Protein AF-B0Y345-F1 (afdb_monomer)

Solvent-accessible surface area (backbone atoms only — not comparable to full-atom values): 13422 Å² total; per-residue (Å²): 137,92,70,86,84,86,73,61,91,93,60,83,78,89,86,86,82,85,86,80,64,81,92,58,87,70,49,63,49,76,49,70,50,75,49,76,48,79,59,88,92,47,80,46,80,49,74,45,83,44,78,46,77,57,77,92,70,60,77,74,43,75,38,84,45,74,42,78,51,98,94,40,81,42,45,23,33,38,25,55,43,51,87,83,48,60,61,93,41,98,87,52,89,42,46,28,36,30,36,38,42,35,57,30,70,74,39,50,35,86,34,69,67,58,66,50,73,53,57,92,53,50,88,43,73,31,33,36,36,21,37,28,18,82,33,36,50,16,74,58,58,32,55,66,59,9,38,54,36,43,53,46,45,60,60,42,48,60,57,49,32,68,76,68,66,63,83,76,65,48,75,37,94,48,36,29,35,29,28,16,39,37,47,7,5,24,22,18,53,48,43,51,72,75,35,64,84,28,36,78,44,69,52,55,35,82,33,62,92,43,70,70,63,49,52,53,56,56,54,55,68,73,65,73,74,80,80,81,129

Secondary structure (DSSP, 8-state):
--S-----TT-----------TT---SEEEEEEEEEEEETTEEEEEEEEEEEE-----TTS-EEEEEEETTEEEEEEEEPPPTT---S-SSS--EEEEEEEE--TT--TTSHHHHHTTGGGTTSSSEEEEE--SSTTHHHHTSSHHHHHHHHHHHHHHHHHHHHT--S-EEEEEEEEEEEETHHHHHHHHHHHH-TTTEEEEEEES--S-HHHHHHHHHHHHS------

Structure (mmCIF, N/CA/C/O backbone):
data_AF-B0Y345-F1
#
_entry.id   AF-B0Y345-F1
#
loop_
_atom_site.group_PDB
_atom_site.id
_atom_site.type_symbol
_atom_site.label_atom_id
_atom_site.label_alt_id
_atom_site.label_comp_id
_atom_site.label_asym_id
_atom_site.label_entity_id
_atom_site.label_seq_id
_atom_site.pdbx_PDB_ins_code
_atom_site.Cartn_x
_atom_site.Cartn_y
_atom_site.Cartn_z
_atom_site.occupancy
_atom_site.B_iso_or_equiv
_atom_site.auth_seq_id
_atom_site.auth_comp_id
_atom_site.auth_asym_id
_atom_site.auth_atom_id
_atom_site.pdbx_PDB_model_num
ATOM 1 N N . MET A 1 1 ? -26.348 -5.917 8.920 1.00 49.09 1 MET A N 1
ATOM 2 C CA . MET A 1 1 ? -25.773 -6.385 10.198 1.00 49.09 1 MET A CA 1
ATOM 3 C C . MET A 1 1 ? -26.915 -6.363 11.189 1.00 49.09 1 MET A C 1
ATOM 5 O O . MET A 1 1 ? -27.307 -5.272 11.569 1.00 49.09 1 MET A O 1
ATOM 9 N N . ASN A 1 2 ? -27.516 -7.515 11.492 1.00 54.44 2 ASN A N 1
ATOM 10 C CA . ASN A 1 2 ? -28.734 -7.570 12.315 1.00 54.44 2 ASN A CA 1
ATOM 11 C C . ASN A 1 2 ? -28.504 -8.197 13.698 1.00 54.44 2 ASN A C 1
ATOM 13 O O . ASN A 1 2 ? -29.455 -8.311 14.461 1.00 54.44 2 ASN A O 1
ATOM 17 N N . GLU A 1 3 ? -27.266 -8.561 14.035 1.00 68.69 3 GLU A N 1
ATOM 18 C CA . GLU A 1 3 ? -26.910 -9.055 15.365 1.00 68.69 3 GLU A CA 1
ATOM 19 C C . GLU A 1 3 ? -25.976 -8.060 16.067 1.00 68.69 3 GLU A C 1
ATOM 21 O O . GLU A 1 3 ? -25.067 -7.521 15.419 1.00 68.69 3 GLU A O 1
ATOM 26 N N . PRO A 1 4 ? -26.203 -7.777 17.363 1.00 70.25 4 PRO A N 1
ATOM 27 C CA . PRO A 1 4 ? -25.312 -6.944 18.156 1.00 70.25 4 PRO A CA 1
ATOM 28 C C . PRO A 1 4 ? -23.921 -7.584 18.260 1.00 70.25 4 PRO A C 1
ATOM 30 O O . PRO A 1 4 ? -23.770 -8.797 18.395 1.00 70.25 4 PRO A O 1
ATOM 33 N N . LEU A 1 5 ? -22.886 -6.751 18.152 1.00 77.69 5 LEU A N 1
ATOM 34 C CA . LEU A 1 5 ? -21.498 -7.187 18.246 1.00 77.69 5 LEU A CA 1
ATOM 35 C C . LEU A 1 5 ? -21.038 -7.124 19.705 1.00 77.69 5 LEU A C 1
ATOM 37 O O . LEU A 1 5 ? -20.601 -6.071 20.168 1.00 77.69 5 LEU A O 1
ATOM 41 N N . ASP A 1 6 ? -21.100 -8.250 20.407 1.00 82.31 6 ASP A N 1
ATOM 42 C CA . ASP A 1 6 ? -20.654 -8.305 21.799 1.00 82.31 6 ASP A CA 1
ATOM 43 C C . ASP A 1 6 ? -19.121 -8.301 21.907 1.00 82.31 6 ASP A C 1
ATOM 45 O O . ASP A 1 6 ? -18.402 -8.950 21.132 1.00 82.31 6 ASP A O 1
ATOM 49 N N . LEU A 1 7 ? -18.630 -7.539 22.887 1.00 85.19 7 LEU A N 1
ATOM 50 C CA . LEU A 1 7 ? -17.222 -7.409 23.248 1.00 85.19 7 LEU A CA 1
ATOM 51 C C . LEU A 1 7 ? -17.056 -7.734 24.729 1.00 85.19 7 LEU A C 1
ATOM 53 O O . LEU A 1 7 ? -17.642 -7.073 25.586 1.00 85.19 7 LEU A O 1
ATOM 57 N N . LEU A 1 8 ? -16.224 -8.727 25.036 1.00 84.38 8 LEU A N 1
ATOM 58 C CA . LEU A 1 8 ? -15.814 -8.986 26.413 1.00 84.38 8 LEU A CA 1
ATOM 59 C C . LEU A 1 8 ? -14.734 -7.988 26.850 1.00 84.38 8 LEU A C 1
ATOM 61 O O . LEU A 1 8 ? -14.096 -7.321 26.031 1.00 84.38 8 LEU A O 1
ATOM 65 N N . GLY A 1 9 ? -14.497 -7.912 28.162 1.00 84.19 9 GLY A N 1
ATOM 66 C CA . GLY A 1 9 ? -13.414 -7.103 28.717 1.00 84.19 9 GLY A CA 1
ATOM 67 C C . GLY A 1 9 ? -12.080 -7.393 28.019 1.00 84.19 9 GLY A C 1
ATOM 68 O O . GLY A 1 9 ? -11.727 -8.551 27.808 1.00 84.19 9 GLY A O 1
ATOM 69 N N . TYR A 1 10 ? -11.354 -6.329 27.660 1.00 84.44 10 TYR A N 1
ATOM 70 C CA . TYR A 1 10 ? -10.059 -6.360 26.959 1.00 84.44 10 TYR A CA 1
ATOM 71 C C . TYR A 1 10 ? -10.079 -6.883 25.514 1.00 84.44 10 TYR A C 1
ATOM 73 O O . TYR A 1 10 ? -9.028 -6.922 24.873 1.00 84.44 10 TYR A O 1
ATOM 81 N N . GLN A 1 11 ? -11.242 -7.238 24.962 1.00 87.62 11 GLN A N 1
ATOM 82 C CA . GLN A 1 11 ? -11.348 -7.563 23.545 1.00 87.62 11 GLN A CA 1
ATOM 83 C C . GLN A 1 11 ? -11.391 -6.298 22.690 1.00 87.62 11 GLN A C 1
ATOM 85 O O . GLN A 1 11 ? -11.974 -5.278 23.055 1.00 87.62 11 GLN A O 1
ATOM 90 N N . THR A 1 12 ? -10.806 -6.395 21.501 1.00 83.00 12 THR A N 1
ATOM 91 C CA . THR A 1 12 ? -10.976 -5.416 20.430 1.00 83.00 12 THR A CA 1
ATOM 92 C C . THR A 1 12 ? -11.535 -6.138 19.213 1.00 83.00 12 THR A C 1
ATOM 94 O O . THR A 1 12 ? -11.130 -7.261 18.910 1.00 83.00 12 THR A O 1
ATOM 97 N N . ARG A 1 13 ? -12.494 -5.521 18.517 1.00 82.44 13 ARG A N 1
ATOM 98 C CA . ARG A 1 13 ? -12.978 -6.013 17.222 1.00 82.44 13 ARG A CA 1
ATOM 99 C C . ARG A 1 13 ? -13.073 -4.852 16.239 1.00 82.44 13 ARG A C 1
ATOM 101 O O . ARG A 1 13 ? -13.597 -3.799 16.606 1.00 82.44 13 ARG A O 1
ATOM 108 N N . PRO A 1 14 ? -12.585 -5.022 15.001 1.00 81.12 14 PRO A N 1
ATOM 109 C CA . PRO A 1 14 ? -12.727 -4.001 13.978 1.00 81.12 14 PRO A CA 1
ATOM 110 C C . PRO A 1 14 ? -14.195 -3.865 13.559 1.00 81.12 14 PRO A C 1
ATOM 112 O O . PRO A 1 14 ? -14.872 -4.857 13.286 1.00 81.12 14 PRO A O 1
ATOM 115 N N . LEU A 1 15 ? -14.672 -2.624 13.466 1.00 83.88 15 LEU A N 1
ATOM 116 C CA . LEU A 1 15 ? -15.947 -2.296 12.834 1.00 83.88 15 LEU A CA 1
ATOM 117 C C . LEU A 1 15 ? -15.691 -1.972 11.364 1.00 83.88 15 LEU A C 1
ATOM 119 O O . LEU A 1 15 ? -15.067 -0.961 11.043 1.00 83.88 15 LEU A O 1
ATOM 123 N N . VAL A 1 16 ? -16.161 -2.845 10.474 1.00 84.94 16 VAL A N 1
ATOM 124 C CA . VAL A 1 16 ? -15.961 -2.716 9.028 1.00 84.94 16 VAL A CA 1
ATOM 125 C C . VAL A 1 16 ? -17.276 -2.340 8.365 1.00 84.94 16 VAL A C 1
ATOM 127 O O . VAL A 1 16 ? -18.272 -3.050 8.478 1.00 84.94 16 VAL A O 1
ATOM 130 N N . PHE A 1 17 ? -17.271 -1.233 7.634 1.00 85.19 17 PHE A N 1
ATOM 131 C CA . PHE A 1 17 ? -18.406 -0.779 6.843 1.00 85.19 17 PHE A CA 1
ATOM 132 C C . PHE A 1 17 ? -17.921 -0.241 5.499 1.00 85.19 17 PHE A C 1
ATOM 134 O O . PHE A 1 17 ? -16.780 0.199 5.356 1.00 85.19 17 PHE A O 1
ATOM 141 N N . ARG A 1 18 ? -18.797 -0.304 4.495 1.00 86.06 18 ARG A N 1
ATOM 142 C CA . ARG A 1 18 ? -18.571 0.305 3.182 1.00 86.06 18 ARG A CA 1
ATOM 143 C C . ARG A 1 18 ? -19.369 1.590 3.096 1.00 86.06 18 ARG A C 1
ATOM 145 O O . ARG A 1 18 ? -20.533 1.620 3.485 1.00 86.06 18 ARG A O 1
ATOM 152 N N . ILE A 1 19 ? -18.734 2.626 2.571 1.00 82.50 19 ILE A N 1
ATOM 153 C CA . ILE A 1 19 ? -19.372 3.909 2.302 1.00 82.50 19 ILE A CA 1
ATOM 154 C C . ILE A 1 19 ? -19.642 3.976 0.802 1.00 82.50 19 ILE A C 1
ATOM 156 O O . ILE A 1 19 ? -18.721 3.808 0.005 1.00 82.50 19 ILE A O 1
ATOM 160 N N . TYR A 1 20 ? -20.894 4.244 0.439 1.00 80.44 20 TYR A N 1
ATOM 161 C CA . TYR A 1 20 ? -21.318 4.508 -0.932 1.00 80.44 20 TYR A CA 1
ATOM 162 C C . TYR A 1 20 ? -21.790 5.957 -1.005 1.00 80.44 20 TYR A C 1
ATOM 164 O O . TYR A 1 20 ? -22.696 6.339 -0.268 1.00 80.44 20 TYR A O 1
ATOM 172 N N . LEU A 1 21 ? -21.157 6.764 -1.857 1.00 76.06 21 LEU A N 1
ATOM 173 C CA . LEU A 1 21 ? -21.505 8.183 -2.002 1.00 76.06 21 LEU A CA 1
ATOM 174 C C . LEU A 1 21 ? -22.625 8.416 -3.026 1.00 76.06 21 LEU A C 1
ATOM 176 O O . LEU A 1 21 ? -23.289 9.447 -2.961 1.00 76.06 21 LEU A O 1
ATOM 180 N N . GLY A 1 22 ? -22.871 7.462 -3.932 1.00 76.00 22 GLY A N 1
ATOM 181 C CA . GLY A 1 22 ? -23.813 7.647 -5.040 1.00 76.00 22 GLY A CA 1
ATOM 182 C C . GLY A 1 22 ? -23.468 8.901 -5.848 1.00 76.00 22 GLY A C 1
ATOM 183 O O . GLY A 1 22 ? -22.293 9.202 -6.040 1.00 76.00 22 GLY A O 1
ATOM 184 N N . ASP A 1 23 ? -24.488 9.666 -6.233 1.00 74.94 23 ASP A N 1
ATOM 185 C CA . ASP A 1 23 ? -24.341 10.943 -6.951 1.00 74.94 23 ASP A CA 1
ATOM 186 C C . ASP A 1 23 ? -24.138 12.151 -6.012 1.00 74.94 23 ASP A C 1
ATOM 188 O O . ASP A 1 23 ? -24.299 13.308 -6.406 1.00 74.94 23 ASP A O 1
ATOM 192 N N . SER A 1 24 ? -23.829 11.912 -4.733 1.00 73.94 24 SER A N 1
ATOM 193 C CA . SER A 1 24 ? -23.690 12.977 -3.741 1.00 73.94 24 SER A CA 1
ATOM 194 C C . SER A 1 24 ? -22.409 13.781 -3.959 1.00 73.94 24 SER A C 1
ATOM 196 O O . SER A 1 24 ? -21.301 13.253 -3.885 1.00 73.94 24 SER A O 1
ATOM 198 N N . SER A 1 25 ? -22.547 15.098 -4.116 1.00 77.00 25 SER A N 1
ATOM 199 C CA . SER A 1 25 ? -21.421 16.041 -4.150 1.00 77.00 25 SER A CA 1
ATOM 200 C C . SER A 1 25 ? -20.895 16.412 -2.753 1.00 77.00 25 SER A C 1
ATOM 202 O O . SER A 1 25 ? -20.155 17.390 -2.603 1.00 77.00 25 SER A O 1
ATOM 204 N N . GLN A 1 26 ? -21.326 15.704 -1.702 1.00 79.69 26 GLN A N 1
ATOM 205 C CA . GLN A 1 26 ? -20.917 15.996 -0.331 1.00 79.69 26 GLN A CA 1
ATOM 206 C C . GLN A 1 26 ? -19.425 15.723 -0.133 1.00 79.69 26 GLN A C 1
ATOM 208 O O . GLN A 1 26 ? -18.906 14.668 -0.484 1.00 79.69 26 GLN A O 1
ATOM 213 N N . LYS A 1 27 ? -18.736 16.685 0.488 1.00 83.44 27 LYS A N 1
ATOM 214 C CA . LYS A 1 27 ? -17.309 16.587 0.840 1.00 83.44 27 LYS A CA 1
ATOM 215 C C . LYS A 1 27 ? -17.082 16.195 2.298 1.00 83.44 27 LYS A C 1
ATOM 217 O O . LYS A 1 27 ? -15.943 16.095 2.746 1.00 83.44 27 LYS A O 1
ATOM 222 N N . GLU A 1 28 ? -18.154 15.973 3.045 1.00 87.94 28 GLU A N 1
ATOM 223 C CA . GLU A 1 28 ? -18.104 15.546 4.434 1.00 87.94 28 GLU A CA 1
ATOM 224 C C . GLU A 1 28 ? -19.178 14.490 4.673 1.00 87.94 28 GLU A C 1
ATOM 226 O O . GLU A 1 28 ? -20.338 14.686 4.317 1.00 87.94 28 GLU A O 1
ATOM 231 N N . LEU A 1 29 ? -18.771 13.372 5.265 1.00 85.62 29 LEU A N 1
ATOM 232 C CA . LEU A 1 29 ? -19.658 12.324 5.739 1.00 85.62 29 LEU A CA 1
ATOM 233 C C . LEU A 1 29 ? -19.600 12.305 7.263 1.00 85.62 29 LEU A C 1
ATOM 235 O O . LEU A 1 29 ? -18.524 12.142 7.844 1.00 85.62 29 LEU A O 1
ATOM 239 N N . SER A 1 30 ? -20.755 12.426 7.905 1.00 87.38 30 SER A N 1
ATOM 240 C CA . SER A 1 30 ? -20.906 12.168 9.331 1.00 87.38 30 SER A CA 1
ATOM 241 C C . SER A 1 30 ? -21.645 10.853 9.552 1.00 87.38 30 SER A C 1
ATOM 243 O O . SER A 1 30 ? -22.631 10.549 8.886 1.00 87.38 30 SER A O 1
ATOM 245 N N . ALA A 1 31 ? -21.157 10.066 10.500 1.00 86.94 31 ALA A N 1
ATOM 246 C CA . ALA A 1 31 ? -21.833 8.880 11.001 1.00 86.94 31 ALA A CA 1
ATOM 247 C C . ALA A 1 31 ? -21.720 8.855 12.524 1.00 86.94 31 ALA A C 1
ATOM 249 O O . ALA A 1 31 ? -20.835 9.486 13.099 1.00 86.94 31 ALA A O 1
ATOM 250 N N . GLU A 1 32 ? -22.604 8.124 13.186 1.00 90.00 32 GLU A N 1
ATOM 251 C CA . GLU A 1 32 ? -22.568 7.955 14.633 1.00 90.00 32 GLU A CA 1
ATOM 252 C C . GLU A 1 32 ? -22.564 6.465 14.951 1.00 90.00 32 GLU A C 1
ATOM 254 O O . GLU A 1 32 ? -23.419 5.711 14.485 1.00 90.00 32 GLU A O 1
ATOM 259 N N . ILE A 1 33 ? -21.564 6.030 15.713 1.00 88.62 33 ILE A N 1
ATOM 260 C CA . ILE A 1 33 ? -21.481 4.654 16.191 1.00 88.62 33 ILE A CA 1
ATOM 261 C C . ILE A 1 33 ? -22.157 4.619 17.554 1.00 88.62 33 ILE A C 1
ATOM 263 O O . ILE A 1 33 ? -21.625 5.148 18.529 1.00 88.62 33 ILE A O 1
ATOM 267 N N . LEU A 1 34 ? -23.333 4.004 17.608 1.00 90.06 34 LEU A N 1
ATOM 268 C CA . LEU A 1 34 ? -24.060 3.758 18.848 1.00 90.06 34 LEU A CA 1
ATOM 269 C C . LEU A 1 34 ? -23.564 2.458 19.476 1.00 90.06 34 LEU A C 1
ATOM 271 O O . LEU A 1 34 ? -23.460 1.438 18.795 1.00 90.06 34 LEU A O 1
ATOM 275 N N . TYR A 1 35 ? -23.271 2.486 20.773 1.00 89.25 35 TYR A N 1
ATOM 276 C CA . TYR A 1 35 ? -22.843 1.302 21.509 1.00 89.25 35 TYR A CA 1
ATOM 277 C C . TYR A 1 35 ? -23.413 1.293 22.925 1.00 89.25 35 TYR A C 1
ATOM 279 O O . TYR A 1 35 ? -23.721 2.334 23.509 1.00 89.25 35 TYR A O 1
ATOM 287 N N . LYS A 1 36 ? -23.577 0.087 23.466 1.00 90.50 36 LYS A N 1
ATOM 288 C CA . LYS A 1 36 ? -24.045 -0.138 24.831 1.00 90.50 36 LYS A CA 1
ATOM 289 C C . LYS A 1 36 ? -22.905 -0.663 25.687 1.00 90.50 36 LYS A C 1
ATOM 291 O O . LYS A 1 36 ? -22.149 -1.529 25.255 1.00 90.50 36 LYS A O 1
ATOM 296 N N . ILE A 1 37 ? -22.804 -0.147 26.904 1.00 87.81 37 ILE A N 1
ATOM 297 C CA . ILE A 1 37 ? -21.890 -0.643 27.928 1.00 87.81 37 ILE A CA 1
ATOM 298 C C . ILE A 1 37 ? -22.737 -1.289 29.022 1.00 87.81 37 ILE A C 1
ATOM 300 O O . ILE A 1 37 ? -23.573 -0.621 29.630 1.00 87.81 37 ILE A O 1
ATOM 304 N N . HIS A 1 38 ? -22.486 -2.568 29.292 1.00 85.69 38 HIS A N 1
ATOM 305 C CA . HIS A 1 38 ? -23.099 -3.292 30.403 1.00 85.69 38 HIS A CA 1
ATOM 306 C C . HIS A 1 38 ? -22.173 -3.235 31.628 1.00 85.69 38 HIS A C 1
ATOM 308 O O . HIS A 1 38 ? -21.034 -3.704 31.571 1.00 85.69 38 HIS A O 1
ATOM 314 N N . ARG A 1 39 ? -22.638 -2.645 32.739 1.00 81.62 39 ARG A N 1
ATOM 315 C CA . ARG A 1 39 ? -21.930 -2.626 34.035 1.00 81.62 39 ARG A CA 1
ATOM 316 C C . ARG A 1 39 ? -22.847 -3.174 35.127 1.00 81.62 39 ARG A C 1
ATOM 318 O O . ARG A 1 39 ? -23.639 -2.442 35.709 1.00 81.62 39 ARG A O 1
ATOM 325 N N . GLY A 1 40 ? -22.736 -4.469 35.420 1.00 81.88 40 GLY A N 1
ATOM 326 C CA . GLY A 1 40 ? -23.668 -5.132 36.336 1.00 81.88 40 GLY A CA 1
ATOM 327 C C . GLY A 1 40 ? -25.081 -5.140 35.747 1.00 81.88 40 GLY A C 1
ATOM 328 O O . GLY A 1 40 ? -25.263 -5.653 34.647 1.00 81.88 40 GLY A O 1
ATOM 329 N N . ASN A 1 41 ? -26.048 -4.546 36.454 1.00 82.38 41 ASN A N 1
ATOM 330 C CA . ASN A 1 41 ? -27.432 -4.400 35.981 1.00 82.38 41 ASN A CA 1
ATOM 331 C C . ASN A 1 41 ? -27.690 -3.089 35.216 1.00 82.38 41 ASN A C 1
ATOM 333 O O . ASN A 1 41 ? -28.788 -2.911 34.692 1.00 82.38 41 ASN A O 1
ATOM 337 N N . ASP A 1 42 ? -26.709 -2.185 35.144 1.00 82.75 42 ASP A N 1
ATOM 338 C CA . ASP A 1 42 ? -26.872 -0.908 34.452 1.00 82.75 42 ASP A CA 1
ATOM 339 C C . ASP A 1 42 ? -26.531 -1.048 32.960 1.00 82.75 42 ASP A C 1
ATOM 341 O O . ASP A 1 42 ? -25.444 -1.513 32.589 1.00 82.75 42 ASP A O 1
ATOM 345 N N . GLU A 1 43 ? -27.451 -0.599 32.099 1.00 87.94 43 GLU A N 1
ATOM 346 C CA . GLU A 1 43 ? -27.210 -0.381 30.669 1.00 87.94 43 GLU A CA 1
ATOM 347 C C . GLU A 1 43 ? -26.942 1.101 30.407 1.00 87.94 43 GLU A C 1
ATOM 349 O O . GLU A 1 43 ? -27.822 1.947 30.573 1.00 87.94 43 GLU A O 1
ATOM 354 N N . ILE A 1 44 ? -25.735 1.420 29.941 1.00 89.38 44 ILE A N 1
ATOM 355 C CA . ILE A 1 44 ? -25.380 2.780 29.534 1.00 89.38 44 ILE A CA 1
ATOM 356 C C . ILE A 1 44 ? -25.262 2.812 28.012 1.00 89.38 44 ILE A C 1
ATOM 358 O O . ILE A 1 44 ? -24.391 2.161 27.434 1.00 89.38 44 ILE A O 1
ATOM 362 N N . VAL A 1 45 ? -26.121 3.594 27.360 1.00 91.75 45 VAL A N 1
ATOM 363 C CA . VAL A 1 45 ? -26.017 3.884 25.923 1.00 91.75 45 VAL A CA 1
ATOM 364 C C . VAL A 1 45 ? -25.044 5.044 25.723 1.00 91.75 45 VAL A C 1
ATOM 366 O O . VAL A 1 45 ? -25.107 6.047 26.434 1.00 91.75 45 VAL A O 1
ATOM 369 N N . GLN A 1 46 ? -24.133 4.902 24.768 1.00 92.12 46 GLN A N 1
ATOM 370 C CA . GLN A 1 46 ? -23.157 5.916 24.383 1.00 92.12 46 GLN A CA 1
ATOM 371 C C . GLN A 1 46 ? -23.089 6.027 22.862 1.00 92.12 46 GLN A C 1
ATOM 373 O O . GLN A 1 46 ? -23.521 5.132 22.129 1.00 92.12 46 GLN A O 1
ATOM 378 N N . SER A 1 47 ? -22.511 7.128 22.389 1.00 92.75 47 SER A N 1
ATOM 379 C CA . SER A 1 47 ? -22.284 7.346 20.970 1.00 92.75 47 SER A CA 1
ATOM 380 C C . SER A 1 47 ? -20.888 7.881 20.679 1.00 92.75 47 SER A C 1
ATOM 382 O O . SER A 1 47 ? -20.269 8.564 21.497 1.00 92.75 47 SER A O 1
ATOM 384 N N . LEU A 1 48 ? -20.362 7.521 19.509 1.00 90.38 48 LEU A N 1
ATOM 385 C CA . LEU A 1 48 ? -19.083 8.000 19.002 1.00 90.38 48 LEU A CA 1
ATOM 386 C C . LEU A 1 48 ? -19.301 8.645 17.627 1.00 90.38 48 LEU A C 1
ATOM 388 O O . LEU A 1 48 ? -19.565 7.926 16.656 1.00 90.38 48 LEU A O 1
ATOM 392 N N . PRO A 1 49 ? -19.189 9.981 17.513 1.00 91.88 49 PRO A N 1
ATOM 393 C CA . PRO A 1 49 ? -19.321 10.653 16.233 1.00 91.88 49 PRO A CA 1
ATOM 394 C C . PRO A 1 49 ? -18.087 10.398 15.362 1.00 91.88 49 PRO A C 1
ATOM 396 O O . PRO A 1 49 ? -16.947 10.617 15.771 1.00 91.88 49 PRO A O 1
ATOM 399 N N . LEU A 1 50 ? -18.329 9.997 14.123 1.00 88.31 50 LEU A N 1
ATOM 400 C CA . LEU A 1 50 ? -17.345 9.864 13.063 1.00 88.31 50 LEU A CA 1
ATOM 401 C C . LEU A 1 50 ? -17.577 10.980 12.044 1.00 88.31 50 LEU A C 1
ATOM 403 O O . LEU A 1 50 ? -18.683 11.139 11.534 1.00 88.31 50 LEU A O 1
ATOM 407 N N . ARG A 1 51 ? -16.529 11.741 11.720 1.00 89.88 51 ARG A N 1
ATOM 408 C CA . ARG A 1 51 ? -16.551 12.724 10.629 1.00 89.88 51 ARG A CA 1
ATOM 409 C C . ARG A 1 51 ? -15.426 12.423 9.656 1.00 89.88 51 ARG A C 1
ATOM 411 O O . ARG A 1 51 ? -14.259 12.402 10.041 1.00 89.88 51 ARG A O 1
ATOM 418 N N . LEU A 1 52 ? -15.779 12.198 8.399 1.00 86.25 52 LEU A N 1
ATOM 419 C CA . LEU A 1 52 ? -14.851 11.917 7.315 1.00 86.25 52 LEU A CA 1
ATOM 420 C C . LEU A 1 52 ? -14.912 13.056 6.309 1.00 86.25 52 LEU A C 1
ATOM 422 O O . LEU A 1 52 ? -15.956 13.324 5.722 1.00 86.25 52 LEU A O 1
ATOM 426 N N . ARG A 1 53 ? -13.775 13.716 6.096 1.00 88.12 53 ARG A N 1
ATOM 427 C CA . ARG A 1 53 ? -13.629 14.732 5.054 1.00 88.12 53 ARG A CA 1
ATOM 428 C C . ARG A 1 53 ? -13.106 14.084 3.785 1.00 88.12 53 ARG A C 1
ATOM 430 O O . ARG A 1 53 ? -12.040 13.471 3.787 1.00 88.12 53 ARG A O 1
ATOM 437 N N . LEU A 1 54 ? -13.855 14.243 2.709 1.00 85.88 54 LEU A N 1
ATOM 438 C CA . LEU A 1 54 ? -13.520 13.740 1.391 1.00 85.88 54 LEU A CA 1
ATOM 439 C C . LEU A 1 54 ? -12.760 14.823 0.635 1.00 85.88 54 LEU A C 1
ATOM 441 O O . LEU A 1 54 ? -13.152 15.989 0.606 1.00 85.88 54 LEU A O 1
ATOM 445 N N . THR A 1 55 ? -11.643 14.428 0.036 1.00 85.62 55 THR A N 1
ATOM 446 C CA . THR A 1 55 ? -10.845 15.308 -0.815 1.00 85.62 55 THR A CA 1
ATOM 447 C C . THR A 1 55 ? -10.940 14.801 -2.235 1.00 85.62 55 THR A C 1
ATOM 449 O O . THR A 1 55 ? -10.551 13.670 -2.516 1.00 85.62 55 THR A O 1
ATOM 452 N N . GLU A 1 56 ? -11.439 15.652 -3.119 1.00 84.25 56 GLU A N 1
ATOM 453 C CA . GLU A 1 56 ? -11.443 15.382 -4.547 1.00 84.25 56 GLU A CA 1
ATOM 454 C C . GLU A 1 56 ? -10.001 15.382 -5.067 1.00 84.25 56 GLU A C 1
ATOM 456 O O . GLU A 1 56 ? -9.199 16.267 -4.744 1.00 84.25 56 GLU A O 1
ATOM 461 N N . LYS A 1 57 ? -9.650 14.344 -5.821 1.00 85.25 57 LYS A N 1
ATOM 462 C CA . LYS A 1 57 ? -8.323 14.149 -6.401 1.00 85.25 57 LYS A CA 1
ATOM 463 C C . LYS A 1 57 ? -8.486 13.851 -7.878 1.00 85.25 57 LYS A C 1
ATOM 465 O O . LYS A 1 57 ? -9.414 13.149 -8.268 1.00 85.25 57 LYS A O 1
ATOM 470 N N . LEU A 1 58 ? -7.563 14.364 -8.685 1.00 86.06 58 LEU A N 1
ATOM 471 C CA . LEU A 1 58 ? -7.493 13.957 -10.083 1.00 86.06 58 LEU A CA 1
ATOM 472 C C . LEU A 1 58 ? -7.170 12.465 -10.143 1.00 86.06 58 LEU A C 1
ATOM 474 O O . LEU A 1 58 ? -6.361 11.976 -9.353 1.00 86.06 58 LEU A O 1
ATOM 478 N N . VAL A 1 59 ? -7.750 11.766 -11.116 1.00 83.75 59 VAL A N 1
ATOM 479 C CA . VAL A 1 59 ? -7.539 10.323 -11.295 1.00 83.75 59 VAL A CA 1
ATOM 480 C C . VAL A 1 59 ? -6.046 9.988 -11.427 1.00 83.75 59 VAL A C 1
ATOM 482 O O . VAL A 1 59 ? -5.594 8.992 -10.887 1.00 83.75 59 VAL A O 1
ATOM 485 N N . SER A 1 60 ? -5.250 10.868 -12.038 1.00 81.50 60 SER A N 1
ATOM 486 C CA . SER A 1 60 ? -3.792 10.733 -12.194 1.00 81.50 60 SER A CA 1
ATOM 487 C C . SER A 1 60 ? -2.964 10.914 -10.911 1.00 81.50 60 SER A C 1
ATOM 489 O O . SER A 1 60 ? -1.762 10.638 -10.896 1.00 81.50 60 SER A O 1
ATOM 491 N N . GLN A 1 61 ? -3.562 11.425 -9.832 1.00 87.69 61 GLN A N 1
ATOM 492 C CA . GLN A 1 61 ? -2.875 11.637 -8.560 1.00 87.69 61 GLN A CA 1
ATOM 493 C C . GLN A 1 61 ? -2.891 10.374 -7.698 1.00 87.69 61 GLN A C 1
ATOM 495 O O . GLN A 1 61 ? -3.783 9.536 -7.801 1.00 87.69 61 GLN A O 1
ATOM 500 N N . ALA A 1 62 ? -1.923 10.284 -6.783 1.00 92.19 62 ALA A N 1
ATOM 501 C CA . ALA A 1 62 ? -1.851 9.221 -5.792 1.00 92.19 62 ALA A CA 1
ATOM 502 C C . ALA A 1 62 ? -3.061 9.252 -4.831 1.00 92.19 62 ALA A C 1
ATOM 504 O O . ALA A 1 62 ? -3.284 10.225 -4.092 1.00 92.19 62 ALA A O 1
ATOM 505 N N . GLN A 1 63 ? -3.814 8.160 -4.804 1.00 93.00 63 GLN A N 1
ATOM 506 C CA . GLN A 1 63 ? -5.063 7.975 -4.070 1.00 93.00 63 GLN A CA 1
ATOM 507 C C . GLN A 1 63 ? -4.922 6.873 -3.027 1.00 93.00 63 GLN A C 1
ATOM 509 O O . GLN A 1 63 ? -4.172 5.921 -3.207 1.00 93.00 63 GLN A O 1
ATOM 514 N N . LYS A 1 64 ? -5.655 6.995 -1.918 1.00 94.19 64 LYS A N 1
ATOM 515 C CA . LYS A 1 64 ? -5.726 5.923 -0.924 1.00 94.19 64 LYS A CA 1
ATOM 516 C C . LYS A 1 64 ? -6.798 4.924 -1.361 1.00 94.19 64 LYS A C 1
ATOM 518 O O . LYS A 1 64 ? -7.970 5.283 -1.412 1.00 94.19 64 LYS A O 1
ATOM 523 N N . LEU A 1 65 ? -6.384 3.696 -1.641 1.00 95.25 65 LEU A N 1
ATOM 524 C CA . LEU A 1 65 ? -7.241 2.558 -1.951 1.00 95.25 65 LEU A CA 1
ATOM 525 C C . LEU A 1 65 ? -7.364 1.683 -0.703 1.00 95.25 65 LEU A C 1
ATOM 527 O O . LEU A 1 65 ? -6.348 1.235 -0.181 1.00 95.25 65 LEU A O 1
ATOM 531 N N . THR A 1 66 ? -8.580 1.439 -0.219 1.00 95.25 66 THR A N 1
ATOM 532 C CA . THR A 1 66 ? -8.832 0.523 0.903 1.00 95.25 66 THR A CA 1
ATOM 533 C C . THR A 1 66 ? -9.316 -0.831 0.399 1.00 95.25 66 THR A C 1
ATOM 535 O O . THR A 1 66 ? -10.046 -0.927 -0.587 1.00 95.25 66 THR A O 1
ATOM 538 N N . TYR A 1 67 ? -8.915 -1.899 1.082 1.00 95.38 67 TYR A N 1
ATOM 539 C CA . TYR A 1 67 ? -9.295 -3.264 0.734 1.00 95.38 67 TYR A CA 1
ATOM 540 C C . TYR A 1 67 ? -9.363 -4.151 1.973 1.00 95.38 67 TYR A C 1
ATOM 542 O O . TYR A 1 67 ? -8.766 -3.867 3.008 1.00 95.38 67 TYR A O 1
ATOM 550 N N . TYR A 1 68 ? -10.142 -5.224 1.871 1.00 93.25 68 TYR A N 1
ATOM 551 C CA . TYR A 1 68 ? -10.260 -6.216 2.932 1.00 93.25 68 TYR A CA 1
ATOM 552 C C . TYR A 1 68 ? -9.224 -7.319 2.732 1.00 93.25 68 TYR A C 1
ATOM 554 O O . TYR A 1 68 ? -9.156 -7.888 1.642 1.00 93.25 68 TYR A O 1
ATOM 562 N N . TYR A 1 69 ? -8.455 -7.620 3.773 1.00 92.31 69 TYR A N 1
ATOM 563 C CA . TYR A 1 69 ? -7.436 -8.667 3.785 1.00 92.31 69 TYR A CA 1
ATOM 564 C C . TYR A 1 69 ? -7.316 -9.236 5.202 1.00 92.31 69 TYR A C 1
ATOM 566 O O . TYR A 1 69 ? -7.353 -8.478 6.163 1.00 92.31 69 TYR A O 1
ATOM 574 N N . ALA A 1 70 ? -7.216 -10.561 5.344 1.00 88.69 70 ALA A N 1
ATOM 575 C CA . ALA A 1 70 ? -6.934 -11.240 6.617 1.00 88.69 70 ALA A CA 1
ATOM 576 C C . ALA A 1 70 ? -7.748 -10.754 7.845 1.00 88.69 70 ALA A C 1
ATOM 578 O O . ALA A 1 70 ? -7.222 -10.640 8.950 1.00 88.69 70 ALA A O 1
ATOM 579 N N . GLY A 1 71 ? -9.040 -10.452 7.675 1.00 87.81 71 GLY A N 1
ATOM 580 C CA . GLY A 1 71 ? -9.893 -10.005 8.785 1.00 87.81 71 GLY A CA 1
ATOM 581 C C . GLY A 1 71 ? -9.896 -8.493 9.045 1.00 87.81 71 GLY A C 1
ATOM 582 O O . GLY A 1 71 ? -10.679 -8.028 9.873 1.00 87.81 71 GLY A O 1
ATOM 583 N N . ILE A 1 72 ? -9.068 -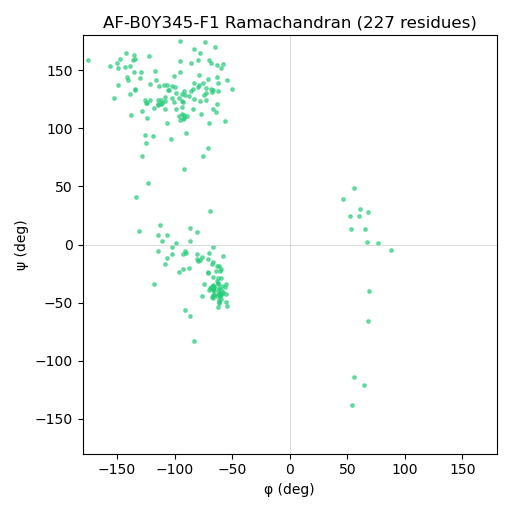7.720 8.337 1.00 88.88 72 ILE A N 1
ATOM 584 C CA . ILE A 1 72 ? -8.888 -6.279 8.536 1.00 88.88 72 ILE A CA 1
ATOM 585 C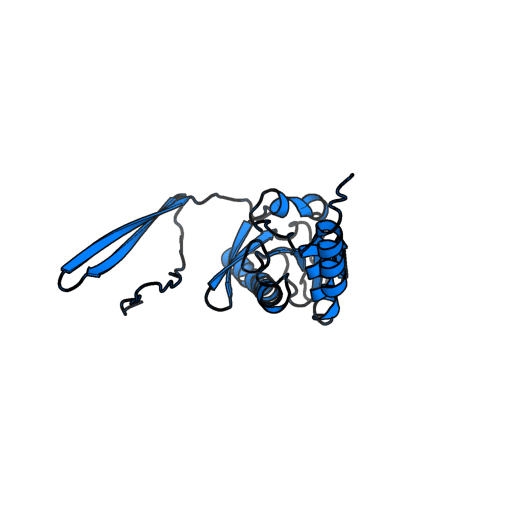 C . ILE A 1 72 ? -9.176 -5.475 7.265 1.00 88.88 72 ILE A C 1
ATOM 587 O O . ILE A 1 72 ? -9.185 -5.996 6.150 1.00 88.88 72 ILE A O 1
ATOM 591 N N . VAL A 1 73 ? -9.395 -4.169 7.439 1.00 93.25 73 VAL A N 1
ATOM 592 C CA . VAL A 1 73 ? -9.352 -3.206 6.333 1.00 93.25 73 VAL A CA 1
ATOM 593 C C . VAL A 1 73 ? -7.945 -2.637 6.264 1.00 93.25 73 VAL A C 1
ATOM 595 O O . VAL A 1 73 ? -7.545 -1.856 7.126 1.00 93.25 73 VAL A O 1
ATOM 598 N N . SER A 1 74 ? -7.214 -3.042 5.236 1.00 95.12 74 SER A N 1
ATOM 599 C CA . SER A 1 74 ? -5.913 -2.489 4.891 1.00 95.12 74 SER A CA 1
ATOM 600 C C . SER A 1 74 ? -6.067 -1.399 3.828 1.00 95.12 74 SER A C 1
ATOM 602 O O . SER A 1 74 ? -7.170 -1.106 3.344 1.00 95.12 74 SER A O 1
ATOM 604 N N . TYR A 1 75 ? -4.961 -0.748 3.491 1.00 96.88 75 TYR A N 1
ATOM 605 C CA . TYR A 1 75 ? -4.927 0.244 2.433 1.00 96.88 75 TYR A CA 1
ATOM 606 C C . TYR A 1 75 ? -3.583 0.274 1.712 1.00 96.88 75 TYR A C 1
ATOM 608 O O . TYR A 1 75 ? -2.547 -0.105 2.251 1.00 96.88 75 TYR A O 1
ATOM 616 N N . ALA A 1 76 ? -3.614 0.830 0.509 1.00 98.06 76 ALA A N 1
ATOM 617 C CA . ALA A 1 76 ? -2.446 1.160 -0.281 1.00 98.06 76 ALA A CA 1
ATOM 618 C C . ALA A 1 76 ? -2.591 2.567 -0.854 1.00 98.06 76 ALA A C 1
ATOM 620 O O . ALA A 1 76 ? -3.695 3.110 -0.962 1.00 98.06 76 ALA A O 1
ATOM 621 N N . ILE A 1 77 ? -1.469 3.164 -1.235 1.00 97.62 77 ILE A N 1
ATOM 622 C CA . ILE A 1 77 ? -1.471 4.339 -2.096 1.00 97.62 77 ILE A CA 1
ATOM 623 C C . ILE A 1 77 ? -1.330 3.868 -3.536 1.00 97.62 77 ILE A C 1
ATOM 625 O O . ILE A 1 77 ? -0.289 3.347 -3.912 1.00 97.62 77 ILE A O 1
ATOM 629 N N . LEU A 1 78 ? -2.385 4.051 -4.322 1.00 97.31 78 LEU A N 1
ATOM 630 C CA . LEU A 1 78 ? -2.435 3.733 -5.741 1.00 97.31 78 LEU A CA 1
ATOM 631 C C . LEU A 1 78 ? -2.223 5.004 -6.557 1.00 97.31 78 LEU A C 1
ATOM 633 O O . LEU A 1 78 ? -2.852 6.029 -6.294 1.00 97.31 78 LEU A O 1
ATOM 637 N N . ARG A 1 79 ? -1.399 4.927 -7.593 1.00 95.50 79 ARG A N 1
ATOM 638 C CA . ARG A 1 79 ? -1.318 5.933 -8.644 1.00 95.50 79 ARG A CA 1
ATOM 639 C C . ARG A 1 79 ? -1.439 5.222 -9.998 1.00 95.50 79 ARG A C 1
ATOM 641 O O . ARG A 1 79 ? -0.580 4.394 -10.310 1.00 95.50 79 ARG A O 1
ATOM 648 N N . PRO A 1 80 ? -2.506 5.484 -10.772 1.00 94.25 80 PRO A N 1
ATOM 649 C CA . PRO A 1 80 ? -2.698 4.828 -12.059 1.00 94.25 80 PRO A CA 1
ATOM 650 C C . PRO A 1 80 ? -1.666 5.318 -13.085 1.00 94.25 80 PRO A C 1
ATOM 652 O O . PRO A 1 80 ? -1.132 6.413 -12.916 1.00 94.25 80 PRO A O 1
ATOM 655 N N . PRO A 1 81 ? -1.396 4.551 -14.152 1.00 92.88 81 PRO A N 1
ATOM 656 C CA . PRO A 1 81 ? -0.476 4.947 -15.213 1.00 92.88 81 PRO A CA 1
ATOM 657 C C . PRO A 1 81 ? -0.886 6.273 -15.881 1.00 92.88 81 PRO A C 1
ATOM 659 O O . PRO A 1 81 ? -2.077 6.604 -15.918 1.00 92.88 81 PRO A O 1
ATOM 662 N N . PRO A 1 82 ? 0.056 7.023 -16.482 1.00 89.38 82 PRO A N 1
ATOM 663 C CA . PRO A 1 82 ? -0.283 8.163 -17.326 1.00 89.38 82 PRO A CA 1
ATOM 664 C C . PRO A 1 82 ? -1.261 7.785 -18.444 1.00 89.38 82 PRO A C 1
ATOM 666 O O . PRO A 1 82 ? -1.114 6.751 -19.090 1.00 89.38 82 PRO A O 1
ATOM 669 N N . VAL A 1 83 ? -2.212 8.671 -18.752 1.00 81.94 83 VAL A N 1
ATOM 670 C CA . VAL A 1 83 ? -3.198 8.462 -19.836 1.00 81.94 83 VAL A CA 1
ATOM 671 C C . VAL A 1 83 ? -2.564 8.332 -21.226 1.00 81.94 83 VAL A C 1
ATOM 673 O O . VAL A 1 83 ? -3.199 7.837 -22.149 1.00 81.94 83 VAL A O 1
ATOM 676 N N . THR A 1 84 ? -1.318 8.786 -21.382 1.00 84.31 84 THR A N 1
ATOM 677 C CA . THR A 1 84 ? -0.525 8.669 -22.613 1.00 84.31 84 THR A CA 1
ATOM 678 C C . THR A 1 84 ? 0.035 7.270 -22.831 1.00 84.31 84 THR A C 1
ATOM 680 O O . THR A 1 84 ? 0.555 6.994 -23.910 1.00 84.31 84 THR A O 1
ATOM 683 N N . CYS A 1 85 ? -0.052 6.388 -21.834 1.00 81.06 85 CYS A N 1
ATOM 684 C CA . CYS A 1 85 ? 0.248 4.978 -22.001 1.00 81.06 85 CYS A CA 1
ATOM 685 C C . CYS A 1 85 ? -0.857 4.339 -22.843 1.00 81.06 85 CYS A C 1
ATOM 687 O O . CYS A 1 85 ? -1.819 3.782 -22.321 1.00 81.06 85 CYS A O 1
ATOM 689 N N . ALA A 1 86 ? -0.733 4.463 -24.165 1.00 64.75 86 ALA A N 1
ATO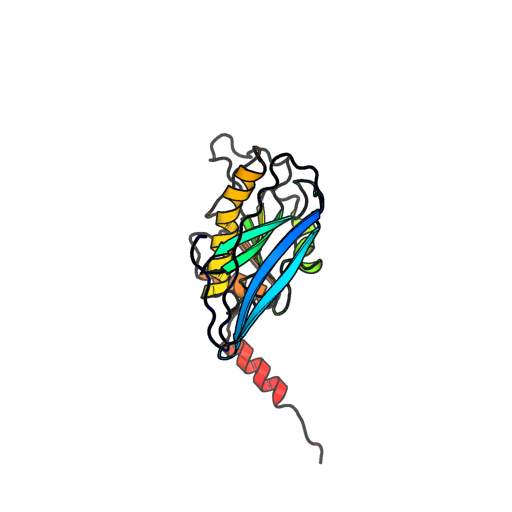M 690 C CA . ALA A 1 86 ? -1.460 3.619 -25.100 1.00 64.75 86 ALA A CA 1
ATOM 691 C C . ALA A 1 86 ? -1.071 2.153 -24.837 1.00 64.75 86 ALA A C 1
ATOM 693 O O . ALA A 1 86 ? 0.055 1.908 -24.387 1.00 64.75 86 ALA A O 1
ATOM 694 N N . PRO A 1 87 ? -1.945 1.169 -25.117 1.00 58.03 87 PRO A N 1
ATOM 695 C CA . PRO A 1 87 ? -1.519 -0.222 -25.126 1.00 58.03 87 PRO A CA 1
ATOM 696 C C . PRO A 1 87 ? -0.354 -0.336 -26.114 1.00 58.03 87 PRO A C 1
ATOM 698 O O . PRO A 1 87 ? -0.535 -0.232 -27.323 1.00 58.03 87 PRO A O 1
ATOM 701 N N . ALA A 1 88 ? 0.864 -0.488 -25.587 1.00 51.72 88 ALA A N 1
ATOM 702 C CA . ALA A 1 88 ? 2.096 -0.500 -26.374 1.00 51.72 88 ALA A CA 1
ATOM 703 C C . ALA A 1 88 ? 2.186 -1.722 -27.309 1.00 51.72 88 ALA A C 1
ATOM 705 O O . ALA A 1 88 ? 3.130 -1.846 -28.084 1.00 51.72 88 ALA A O 1
ATOM 706 N N . PHE A 1 89 ? 1.190 -2.611 -27.254 1.00 52.81 89 PHE A N 1
ATOM 707 C CA . PHE A 1 89 ? 1.139 -3.864 -27.982 1.00 52.81 89 PHE A CA 1
ATOM 708 C C . PHE A 1 89 ? -0.277 -4.080 -28.539 1.00 52.81 89 PHE A C 1
ATOM 710 O O . PHE A 1 89 ? -1.197 -4.323 -27.759 1.00 52.81 89 PHE A O 1
ATOM 717 N N . PRO A 1 90 ? -0.465 -4.022 -29.870 1.00 48.31 90 PRO A N 1
ATOM 718 C CA . PRO A 1 90 ? -1.721 -4.388 -30.532 1.00 48.31 90 PRO A CA 1
ATOM 719 C C . PRO A 1 90 ? -2.107 -5.868 -30.357 1.00 48.31 90 PRO A C 1
ATOM 721 O O . PRO A 1 90 ? -3.264 -6.218 -30.558 1.00 48.31 90 PRO A O 1
ATOM 724 N N . GLU A 1 91 ? -1.150 -6.729 -29.988 1.00 50.03 91 GLU A N 1
ATOM 725 C CA . GLU A 1 91 ? -1.317 -8.192 -29.887 1.00 50.03 91 GLU A CA 1
ATOM 726 C C . GLU A 1 91 ? -1.181 -8.738 -28.454 1.00 50.03 91 GLU A C 1
ATOM 728 O O . GLU A 1 91 ? -1.397 -9.923 -28.213 1.00 50.03 91 GLU A O 1
ATOM 733 N N . GLY A 1 92 ? -0.826 -7.878 -27.494 1.00 54.03 92 GLY A N 1
ATOM 734 C CA . GLY A 1 92 ? -0.758 -8.224 -26.077 1.00 54.03 92 GLY A CA 1
ATOM 735 C C . GLY A 1 92 ? -2.046 -7.848 -25.361 1.00 54.03 92 GLY A C 1
ATOM 736 O O . GLY A 1 92 ? -2.771 -6.949 -25.781 1.00 54.03 92 GLY A O 1
ATOM 737 N N . ASP A 1 93 ? -2.303 -8.493 -24.231 1.00 60.47 93 ASP A N 1
ATOM 738 C CA . ASP A 1 93 ? -3.525 -8.351 -23.443 1.00 60.47 93 ASP A CA 1
ATOM 739 C C . ASP A 1 93 ? -3.651 -6.968 -22.742 1.00 60.47 93 ASP A C 1
ATOM 741 O O . ASP A 1 93 ? -4.233 -6.861 -21.675 1.00 60.47 93 ASP A O 1
ATOM 745 N N . GLY A 1 94 ? -3.088 -5.880 -23.288 1.00 73.31 94 GLY A N 1
ATOM 746 C CA . GLY A 1 94 ? -3.295 -4.485 -22.857 1.00 73.31 94 GLY A CA 1
ATOM 747 C C . GLY A 1 94 ? -3.065 -4.179 -21.367 1.00 73.31 94 GLY A C 1
ATOM 748 O O . GLY A 1 94 ? -3.495 -3.127 -20.884 1.00 73.31 94 GLY A O 1
ATOM 749 N N . ALA A 1 95 ? -2.447 -5.102 -20.629 1.00 88.81 95 ALA A N 1
ATOM 750 C CA . ALA A 1 95 ? -2.255 -5.052 -19.193 1.00 88.81 95 ALA A CA 1
ATOM 751 C C . ALA A 1 95 ? -0.848 -4.546 -18.897 1.00 88.81 95 ALA A C 1
ATOM 753 O O . ALA A 1 95 ? 0.126 -5.023 -19.471 1.00 88.81 95 ALA A O 1
ATOM 754 N N . LEU A 1 96 ? -0.752 -3.552 -18.020 1.00 92.38 96 LEU A N 1
ATOM 755 C CA . LEU A 1 96 ? 0.524 -2.980 -17.613 1.00 92.38 96 LEU A CA 1
ATOM 756 C C . LEU A 1 96 ? 1.021 -3.619 -16.313 1.00 92.38 96 LEU A C 1
ATOM 758 O O . LEU A 1 96 ? 0.195 -3.957 -15.454 1.00 92.38 96 LEU A O 1
ATOM 762 N N . PRO A 1 97 ? 2.350 -3.730 -16.134 1.00 95.69 97 PRO A N 1
ATOM 763 C CA . PRO A 1 97 ? 2.939 -4.213 -14.895 1.00 95.69 97 PRO A CA 1
ATOM 764 C C . PRO A 1 97 ? 2.658 -3.257 -13.732 1.00 95.69 97 PRO A C 1
ATOM 766 O O . PRO A 1 97 ? 2.201 -2.122 -13.911 1.00 95.69 97 PRO A O 1
ATOM 769 N N . VAL A 1 98 ? 2.967 -3.716 -12.524 1.00 98.00 98 VAL A N 1
ATOM 770 C CA . VAL A 1 98 ? 2.753 -2.986 -11.274 1.00 98.00 98 VAL A CA 1
ATOM 771 C C . VAL A 1 98 ? 4.094 -2.727 -10.597 1.00 98.00 98 VAL A C 1
ATOM 773 O O . VAL A 1 98 ? 4.785 -3.656 -10.191 1.00 98.00 98 VAL A O 1
ATOM 776 N N . ILE A 1 99 ? 4.466 -1.462 -10.435 1.00 98.31 99 ILE A N 1
ATOM 777 C CA . ILE A 1 99 ? 5.548 -1.052 -9.546 1.00 98.31 99 ILE A CA 1
ATOM 778 C C . ILE A 1 99 ? 5.019 -1.095 -8.111 1.00 98.31 99 ILE A C 1
ATOM 780 O O . ILE A 1 99 ? 4.167 -0.292 -7.725 1.00 98.31 99 ILE A O 1
ATOM 784 N N . VAL A 1 100 ? 5.540 -2.031 -7.322 1.00 98.50 100 VAL A N 1
ATOM 785 C CA . VAL A 1 100 ? 5.205 -2.203 -5.907 1.00 98.50 100 VAL A CA 1
ATOM 786 C C . VAL A 1 100 ? 6.255 -1.485 -5.063 1.00 98.50 100 VAL A C 1
ATOM 788 O O . VAL A 1 100 ? 7.409 -1.908 -4.999 1.00 98.50 100 VAL A O 1
ATOM 791 N N . GLY A 1 101 ? 5.854 -0.391 -4.418 1.00 97.94 101 GLY A N 1
ATOM 792 C CA . GLY A 1 101 ? 6.698 0.435 -3.562 1.00 97.94 101 GLY A CA 1
ATOM 793 C C . GLY A 1 101 ? 6.588 0.063 -2.084 1.00 97.94 101 GLY A C 1
ATOM 794 O O . GLY A 1 101 ? 5.610 0.404 -1.422 1.00 97.94 101 GLY A O 1
ATOM 795 N N . LEU A 1 102 ? 7.620 -0.579 -1.540 1.00 98.00 102 LEU A N 1
ATOM 796 C CA . LEU A 1 102 ? 7.660 -1.027 -0.150 1.00 98.00 102 LEU A CA 1
ATOM 797 C C . LEU A 1 102 ? 8.324 0.016 0.755 1.00 98.00 102 LEU A C 1
ATOM 799 O O . LEU A 1 102 ? 9.478 0.413 0.553 1.00 98.00 102 LEU A O 1
ATOM 803 N N . HIS A 1 103 ? 7.601 0.450 1.785 1.00 97.25 103 HIS A N 1
ATOM 804 C CA . HIS A 1 103 ? 8.096 1.444 2.732 1.00 97.25 103 HIS A CA 1
ATOM 805 C C . HIS A 1 103 ? 9.047 0.844 3.782 1.00 97.25 103 HIS A C 1
ATOM 807 O O . HIS A 1 103 ? 9.048 -0.353 4.076 1.00 97.25 103 HIS A O 1
ATOM 813 N N . GLY A 1 104 ? 9.869 1.711 4.377 1.00 96.06 104 GLY A N 1
ATOM 814 C CA . GLY A 1 104 ? 10.758 1.354 5.481 1.00 96.06 104 GLY A CA 1
ATOM 815 C C . GLY A 1 104 ? 10.023 1.139 6.808 1.00 96.06 104 GLY A C 1
ATOM 816 O O . GLY A 1 104 ? 8.826 1.398 6.937 1.00 96.06 104 GLY A O 1
ATOM 817 N N . ALA A 1 105 ? 10.772 0.693 7.813 1.00 94.56 105 ALA A N 1
ATOM 818 C CA . ALA A 1 105 ? 10.275 0.475 9.165 1.00 94.56 105 ALA A CA 1
ATOM 819 C C . ALA A 1 105 ? 9.772 1.780 9.811 1.00 94.56 105 ALA A C 1
ATOM 821 O O . ALA A 1 105 ? 10.452 2.806 9.777 1.00 94.56 105 ALA A O 1
ATOM 822 N N . GLY A 1 106 ? 8.577 1.738 10.400 1.00 94.62 106 GLY A N 1
ATOM 823 C CA . GLY A 1 106 ? 7.933 2.877 11.057 1.00 94.62 106 GLY A CA 1
ATOM 824 C C . GLY A 1 106 ? 7.318 3.913 10.107 1.00 94.62 106 GLY A C 1
ATOM 825 O O . GLY A 1 106 ? 6.768 4.910 10.578 1.00 94.62 106 GLY A O 1
ATOM 826 N N . VAL A 1 107 ? 7.376 3.701 8.789 1.00 96.06 107 VAL A N 1
ATOM 827 C CA . VAL A 1 107 ? 6.856 4.644 7.791 1.00 96.06 107 VAL A CA 1
ATOM 828 C C . VAL A 1 107 ? 5.421 4.271 7.429 1.00 96.06 107 VAL A C 1
ATOM 830 O O . VAL A 1 107 ? 5.132 3.128 7.103 1.00 96.06 107 VAL A O 1
ATOM 833 N N . LYS A 1 108 ? 4.492 5.231 7.467 1.00 96.75 108 LYS A N 1
ATOM 834 C CA . LYS A 1 108 ? 3.119 4.999 6.993 1.00 96.75 108 LYS A CA 1
ATOM 835 C C . LYS A 1 108 ? 3.068 5.070 5.469 1.00 96.75 108 LYS A C 1
ATOM 837 O O . LYS A 1 108 ? 3.609 6.015 4.892 1.00 96.75 108 LYS A O 1
ATOM 842 N N . ALA A 1 109 ? 2.348 4.152 4.829 1.00 96.56 109 ALA A N 1
ATOM 843 C CA . ALA A 1 109 ? 2.166 4.178 3.377 1.00 96.56 109 ALA A CA 1
ATOM 844 C C . ALA A 1 109 ? 1.497 5.467 2.866 1.00 96.56 109 ALA A C 1
ATOM 846 O O . ALA A 1 109 ? 1.770 5.900 1.755 1.00 96.56 109 ALA A O 1
ATOM 847 N N . ASP A 1 110 ? 0.660 6.126 3.675 1.00 95.44 110 ASP A N 1
ATOM 848 C CA . ASP A 1 110 ? 0.021 7.398 3.316 1.00 95.44 110 ASP A CA 1
ATOM 849 C C . ASP A 1 110 ? 0.844 8.656 3.617 1.00 95.44 110 ASP A C 1
ATOM 851 O O . ASP A 1 110 ? 0.354 9.764 3.381 1.00 95.44 110 ASP A O 1
ATOM 855 N N . SER A 1 111 ? 2.073 8.494 4.112 1.00 96.31 111 SER A N 1
ATOM 856 C CA . SER A 1 111 ? 2.996 9.600 4.352 1.00 96.31 111 SER A CA 1
ATOM 857 C C . SER A 1 111 ? 3.373 10.309 3.049 1.00 96.31 111 SER A C 1
ATOM 859 O O . SER A 1 111 ? 3.344 9.720 1.966 1.00 96.31 111 SER A O 1
ATOM 861 N N . VAL A 1 112 ? 3.753 11.585 3.158 1.00 95.25 112 VAL A N 1
ATOM 862 C CA . VAL A 1 112 ? 4.244 12.378 2.017 1.00 95.25 112 VAL A CA 1
ATOM 863 C C . VAL A 1 112 ? 5.431 11.672 1.359 1.00 95.25 112 VAL A C 1
ATOM 865 O O . VAL A 1 112 ? 5.454 11.508 0.146 1.00 95.25 112 VAL A O 1
ATOM 868 N N . GLN A 1 113 ? 6.342 11.134 2.175 1.00 94.69 113 GLN A N 1
ATOM 869 C CA . GLN A 1 113 ? 7.521 10.407 1.720 1.00 94.69 113 GLN A CA 1
ATOM 870 C C . GLN A 1 113 ? 7.151 9.242 0.796 1.00 94.69 113 GLN A C 1
ATOM 872 O O . GLN A 1 113 ? 7.705 9.137 -0.288 1.00 94.69 113 GLN A O 1
ATOM 877 N N . VAL A 1 114 ? 6.198 8.386 1.183 1.00 95.56 114 VAL A N 1
ATOM 878 C CA . VAL A 1 114 ? 5.814 7.217 0.368 1.00 95.56 114 VAL A CA 1
ATOM 879 C C . VAL A 1 114 ? 4.983 7.614 -0.852 1.00 95.56 114 VAL A C 1
ATOM 881 O O . VAL A 1 114 ? 5.120 7.002 -1.911 1.00 95.56 114 VAL A O 1
ATOM 884 N N . ARG A 1 115 ? 4.142 8.647 -0.729 1.00 94.56 115 ARG A N 1
ATOM 885 C CA . ARG A 1 115 ? 3.336 9.169 -1.844 1.00 94.56 115 ARG A CA 1
ATOM 886 C C . ARG A 1 115 ? 4.193 9.716 -2.984 1.00 94.56 115 ARG A C 1
ATOM 888 O O . ARG A 1 115 ? 3.780 9.594 -4.133 1.00 94.56 115 ARG A O 1
ATOM 895 N N . GLU A 1 116 ? 5.344 10.296 -2.657 1.00 93.00 116 GLU A N 1
ATOM 896 C CA . GLU A 1 116 ? 6.203 11.017 -3.604 1.00 93.00 116 GLU A CA 1
ATOM 897 C C . GLU A 1 116 ? 7.475 10.233 -3.981 1.00 93.00 116 GLU A C 1
ATOM 899 O O . GLU A 1 116 ? 8.144 10.579 -4.953 1.00 93.00 116 GLU A O 1
ATOM 904 N N . MET A 1 117 ? 7.812 9.132 -3.285 1.00 91.38 117 MET A N 1
ATOM 905 C CA . MET A 1 117 ? 9.079 8.404 -3.512 1.00 91.38 117 MET A CA 1
ATOM 906 C C . MET A 1 117 ? 9.251 7.854 -4.938 1.00 91.38 117 MET A C 1
ATOM 908 O O . MET A 1 117 ? 10.375 7.575 -5.349 1.00 91.38 117 MET A O 1
ATOM 912 N N . LEU A 1 118 ? 8.154 7.687 -5.685 1.00 94.56 118 LEU A N 1
ATOM 913 C CA . LEU A 1 118 ? 8.147 7.199 -7.070 1.00 94.56 118 LEU A CA 1
ATOM 914 C C . LEU A 1 118 ? 7.705 8.265 -8.082 1.00 94.56 118 LEU A C 1
ATOM 916 O O . LEU A 1 118 ? 7.389 7.928 -9.222 1.00 94.56 118 LEU A O 1
ATOM 920 N N . ASP A 1 119 ? 7.712 9.549 -7.715 1.00 94.19 119 ASP A N 1
ATOM 921 C CA . ASP A 1 119 ? 7.339 10.635 -8.632 1.00 94.19 119 ASP A CA 1
ATOM 922 C C . ASP A 1 119 ? 8.211 10.662 -9.889 1.00 94.19 119 ASP A C 1
ATOM 924 O O . ASP A 1 119 ? 7.696 10.804 -10.999 1.00 94.19 119 ASP A O 1
ATOM 928 N N . ALA A 1 120 ? 9.517 10.430 -9.733 1.00 92.56 120 ALA A N 1
ATOM 929 C CA . ALA A 1 120 ? 10.453 10.340 -10.853 1.00 92.56 120 ALA A CA 1
ATOM 930 C C . ALA A 1 120 ? 10.156 9.156 -11.797 1.00 92.56 120 ALA A C 1
ATOM 932 O O . ALA A 1 120 ? 10.543 9.195 -12.963 1.00 92.56 120 ALA A O 1
ATOM 933 N N . ALA A 1 121 ? 9.455 8.121 -11.321 1.00 91.00 121 ALA A N 1
ATOM 934 C CA . ALA A 1 121 ? 9.103 6.934 -12.098 1.00 91.00 121 ALA A CA 1
ATOM 935 C C . ALA A 1 121 ? 7.729 7.031 -12.784 1.00 91.00 121 ALA A C 1
ATOM 937 O O . ALA A 1 121 ? 7.414 6.170 -13.603 1.00 91.00 121 ALA A O 1
ATOM 938 N N . TYR A 1 122 ? 6.919 8.062 -12.501 1.00 90.31 122 TYR A N 1
ATOM 939 C CA . TYR A 1 122 ? 5.536 8.167 -12.991 1.00 90.31 122 TYR A CA 1
ATOM 940 C C . TYR A 1 122 ? 5.407 8.185 -14.523 1.00 90.31 122 TYR A C 1
ATOM 942 O O . TYR A 1 122 ? 4.368 7.811 -15.048 1.00 90.31 122 TYR A O 1
ATOM 950 N N . GLY A 1 123 ? 6.456 8.568 -15.258 1.00 87.81 123 GLY A N 1
ATOM 951 C CA . GLY A 1 123 ? 6.477 8.487 -16.726 1.00 87.81 123 GLY A CA 1
ATOM 952 C C . GLY A 1 123 ? 6.551 7.059 -17.290 1.00 87.81 123 GLY A C 1
ATOM 953 O O . GLY A 1 123 ? 6.444 6.878 -18.499 1.00 87.81 123 GLY A O 1
ATOM 954 N N . THR A 1 124 ? 6.737 6.051 -16.438 1.00 89.88 124 THR A N 1
ATOM 955 C CA . THR A 1 124 ? 6.774 4.637 -16.824 1.00 89.88 124 THR A CA 1
ATOM 956 C C . THR A 1 124 ? 5.352 4.119 -17.016 1.00 89.88 124 THR A C 1
ATOM 958 O O . THR A 1 124 ? 4.492 4.351 -16.168 1.00 89.88 124 THR A O 1
ATOM 961 N N . CYS A 1 125 ? 5.098 3.368 -18.090 1.00 91.81 125 CYS A N 1
ATOM 962 C CA . CYS A 1 125 ? 3.804 2.719 -18.305 1.00 91.81 125 CYS A CA 1
ATOM 963 C C . CYS A 1 125 ? 3.630 1.500 -17.397 1.00 91.81 125 CYS A C 1
ATOM 965 O O . CYS A 1 125 ? 3.749 0.355 -17.823 1.00 91.81 125 CYS A O 1
ATOM 967 N N . ALA A 1 126 ? 3.352 1.782 -16.128 1.00 93.88 126 ALA A N 1
ATOM 968 C CA . ALA A 1 126 ? 3.090 0.821 -15.075 1.00 93.88 126 ALA A CA 1
ATOM 969 C C . ALA A 1 126 ? 2.122 1.425 -14.052 1.00 93.88 126 ALA A C 1
ATOM 971 O O . ALA A 1 126 ? 2.075 2.641 -13.849 1.00 93.88 126 ALA A O 1
ATOM 972 N N . TRP A 1 127 ? 1.354 0.567 -13.392 1.00 96.12 127 TRP A N 1
ATOM 973 C CA . TRP A 1 127 ? 0.614 0.946 -12.193 1.00 96.12 127 TRP A CA 1
ATOM 974 C C . TRP A 1 127 ? 1.603 1.151 -11.055 1.00 96.12 127 TRP A C 1
ATOM 976 O O . TRP A 1 127 ? 2.557 0.392 -10.947 1.00 96.12 127 TRP A O 1
ATOM 986 N N . ILE A 1 128 ? 1.395 2.137 -10.187 1.00 97.69 128 ILE A N 1
ATOM 987 C CA . ILE A 1 128 ? 2.235 2.312 -8.998 1.00 97.69 128 ILE A CA 1
ATOM 988 C C . ILE A 1 128 ? 1.376 2.081 -7.767 1.00 97.69 128 ILE A C 1
ATOM 990 O O . ILE A 1 128 ? 0.354 2.746 -7.592 1.00 97.69 128 ILE A O 1
ATOM 994 N N . ILE A 1 129 ? 1.791 1.159 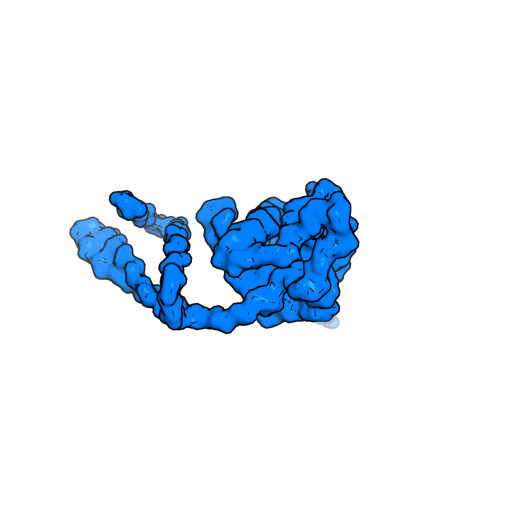-6.904 1.00 98.19 129 ILE A N 1
ATOM 995 C CA . ILE A 1 129 ? 1.094 0.876 -5.655 1.00 98.19 129 ILE A CA 1
ATOM 996 C C . ILE A 1 129 ? 2.068 0.768 -4.485 1.00 98.19 129 ILE A C 1
ATOM 998 O O . ILE A 1 129 ? 3.075 0.071 -4.560 1.00 98.19 129 ILE A O 1
ATOM 1002 N N . SER A 1 130 ? 1.744 1.441 -3.385 1.00 98.06 130 SER A N 1
ATOM 1003 C CA . SER A 1 130 ? 2.495 1.377 -2.131 1.00 98.06 130 SER A CA 1
ATOM 1004 C C . SER A 1 130 ? 1.586 0.830 -1.024 1.00 98.06 130 SER A C 1
ATOM 1006 O O . SER A 1 130 ? 0.816 1.608 -0.445 1.00 98.06 130 SER A O 1
ATOM 1008 N N . PRO A 1 131 ? 1.594 -0.491 -0.765 1.00 97.62 131 PRO A N 1
ATOM 1009 C CA . PRO A 1 131 ? 0.765 -1.109 0.268 1.00 97.62 131 PRO A CA 1
ATOM 1010 C C . PRO A 1 131 ? 1.200 -0.699 1.675 1.00 97.62 131 PRO A C 1
ATOM 1012 O O . PRO A 1 131 ? 2.344 -0.300 1.897 1.00 97.62 131 PRO A O 1
ATOM 1015 N N . SER A 1 132 ? 0.274 -0.787 2.632 1.00 96.56 132 SER A N 1
ATOM 1016 C CA . SER A 1 132 ? 0.559 -0.484 4.040 1.00 96.56 132 SER A CA 1
ATOM 1017 C C . SER A 1 132 ? 1.297 -1.592 4.779 1.00 96.56 132 SER A C 1
ATOM 1019 O O . SER A 1 132 ? 1.759 -1.346 5.887 1.00 96.56 132 SER A O 1
ATOM 1021 N N . GLY A 1 133 ? 1.371 -2.802 4.215 1.00 94.75 133 GLY A N 1
ATOM 1022 C CA . GLY A 1 133 ? 1.981 -3.952 4.874 1.00 94.75 133 GLY A CA 1
ATOM 1023 C C . GLY A 1 133 ? 1.271 -4.305 6.180 1.00 94.75 133 GLY A C 1
ATOM 1024 O O . GLY A 1 133 ? 1.908 -4.736 7.133 1.00 94.75 133 GLY A O 1
ATOM 1025 N N . VAL A 1 134 ? -0.039 -4.050 6.282 1.00 91.44 134 VAL A N 1
ATOM 1026 C CA . VAL A 1 134 ? -0.846 -4.148 7.518 1.00 91.44 134 VAL A CA 1
ATOM 1027 C C . VAL A 1 134 ? -0.515 -3.087 8.584 1.00 91.44 134 VAL A C 1
ATOM 1029 O O . VAL A 1 134 ? -1.423 -2.546 9.220 1.00 91.44 134 VAL A O 1
ATOM 1032 N N . THR A 1 135 ? 0.759 -2.754 8.804 1.00 92.06 135 THR A N 1
ATOM 1033 C CA . THR A 1 135 ? 1.208 -1.762 9.795 1.00 92.06 135 THR A CA 1
ATOM 1034 C C . THR A 1 135 ? 2.385 -0.937 9.267 1.00 92.06 135 THR A C 1
ATOM 1036 O O . THR A 1 135 ? 3.087 -1.381 8.368 1.00 92.06 135 THR A O 1
ATOM 1039 N N . PRO A 1 136 ? 2.735 0.210 9.886 1.00 92.88 136 PRO A N 1
ATOM 1040 C CA . PRO A 1 136 ? 3.942 0.964 9.514 1.00 92.88 136 PRO A CA 1
ATOM 1041 C C . PRO A 1 136 ? 5.265 0.179 9.618 1.00 92.88 136 PRO A C 1
ATOM 1043 O O . PRO A 1 136 ? 6.303 0.664 9.182 1.00 92.88 136 PRO A O 1
ATOM 1046 N N . TRP A 1 137 ? 5.252 -1.020 10.205 1.00 91.00 137 TRP A N 1
ATOM 1047 C CA . TRP A 1 137 ? 6.395 -1.933 10.305 1.00 91.00 137 TRP A CA 1
ATOM 1048 C C . TRP A 1 137 ? 6.274 -3.141 9.368 1.00 91.00 137 TRP A C 1
ATOM 1050 O O . TRP A 1 137 ? 7.084 -4.055 9.432 1.00 91.00 137 TRP A O 1
ATOM 1060 N N . SER A 1 138 ? 5.272 -3.139 8.491 1.00 86.56 138 SER A N 1
ATOM 1061 C CA . SER A 1 138 ? 4.900 -4.250 7.621 1.00 86.56 138 SER A CA 1
ATOM 1062 C C . SER A 1 138 ? 4.512 -5.547 8.350 1.00 86.56 138 SER A C 1
ATOM 1064 O O . SER A 1 138 ? 4.635 -6.642 7.812 1.00 86.56 138 SER A O 1
ATOM 1066 N N . GLY A 1 139 ? 4.070 -5.433 9.609 1.00 79.19 139 GLY A N 1
ATOM 1067 C CA . GLY A 1 139 ? 3.682 -6.563 10.464 1.00 79.19 139 GLY A CA 1
ATOM 1068 C C . GLY A 1 139 ? 4.855 -7.467 10.864 1.00 79.19 139 GLY A C 1
ATOM 1069 O O . GLY A 1 139 ? 5.212 -7.526 12.037 1.00 79.19 139 GLY A O 1
ATOM 1070 N N . ASP A 1 140 ? 5.441 -8.147 9.886 1.00 88.38 140 ASP A N 1
ATOM 1071 C CA . ASP A 1 140 ? 6.500 -9.143 9.978 1.00 88.38 140 ASP A CA 1
ATOM 1072 C C . ASP A 1 140 ? 7.619 -8.901 8.952 1.00 88.38 140 ASP A C 1
ATOM 1074 O O . ASP A 1 140 ? 8.131 -9.841 8.349 1.00 88.38 140 ASP A O 1
ATOM 1078 N N . ASP A 1 141 ? 8.001 -7.639 8.740 1.00 90.44 141 ASP A N 1
ATOM 1079 C CA . ASP A 1 141 ? 9.053 -7.253 7.791 1.00 90.44 141 ASP A CA 1
ATOM 1080 C C . ASP A 1 141 ? 8.776 -7.759 6.360 1.00 90.44 141 ASP A C 1
ATOM 1082 O O . ASP A 1 141 ? 9.628 -8.362 5.711 1.00 90.44 141 ASP A O 1
ATOM 1086 N N . TRP A 1 142 ? 7.554 -7.533 5.865 1.00 95.19 142 TRP A N 1
ATOM 1087 C CA . TRP A 1 142 ? 7.129 -7.880 4.501 1.00 95.19 142 TRP A CA 1
ATOM 1088 C C . TRP A 1 142 ? 7.079 -9.384 4.171 1.00 95.19 142 TRP A C 1
ATOM 1090 O O . TRP A 1 142 ? 6.950 -9.718 2.996 1.00 95.19 142 TRP A O 1
ATOM 1100 N N . HIS A 1 143 ? 7.148 -10.289 5.155 1.00 92.88 143 HIS A N 1
ATOM 1101 C CA . HIS A 1 143 ? 7.235 -11.732 4.894 1.00 92.88 143 HIS A CA 1
ATOM 1102 C C . HIS A 1 143 ? 5.874 -12.394 4.627 1.00 92.88 143 HIS A C 1
ATOM 1104 O O . HIS A 1 143 ? 5.509 -12.626 3.487 1.00 92.88 143 HIS A O 1
ATOM 1110 N N . THR A 1 144 ? 5.115 -12.753 5.657 1.00 91.06 144 THR A N 1
ATOM 1111 C CA . THR A 1 144 ? 3.839 -13.475 5.526 1.00 91.06 144 THR A CA 1
ATOM 1112 C C . THR A 1 144 ? 2.684 -12.492 5.428 1.00 91.06 144 THR A C 1
ATOM 1114 O O . THR A 1 144 ? 1.919 -12.498 4.464 1.00 91.06 144 THR A O 1
ATOM 1117 N N . TRP A 1 145 ? 2.555 -11.615 6.423 1.00 92.00 145 TRP A N 1
ATOM 1118 C CA . TRP A 1 145 ? 1.436 -10.678 6.489 1.00 92.00 145 TRP A CA 1
ATOM 1119 C C . TRP A 1 145 ? 1.620 -9.540 5.502 1.00 92.00 145 TRP A C 1
ATOM 1121 O O . TRP A 1 145 ? 0.678 -9.203 4.786 1.00 92.00 145 TRP A O 1
ATOM 1131 N N . GLY A 1 146 ? 2.834 -8.989 5.436 1.00 95.19 146 GLY A N 1
ATOM 1132 C CA . GLY A 1 146 ? 3.145 -7.916 4.504 1.00 95.19 146 GLY A CA 1
ATOM 1133 C C . GLY A 1 146 ? 3.104 -8.363 3.041 1.00 95.19 146 GLY A C 1
ATOM 1134 O O . GLY A 1 146 ? 2.565 -7.626 2.219 1.00 95.19 146 GLY A O 1
ATOM 1135 N N . ALA A 1 147 ? 3.586 -9.566 2.701 1.00 96.06 147 ALA A N 1
ATOM 1136 C CA . ALA A 1 147 ? 3.483 -10.060 1.326 1.00 96.06 147 ALA A CA 1
ATOM 1137 C C . ALA A 1 147 ? 2.033 -10.338 0.929 1.00 96.06 147 ALA A C 1
ATOM 1139 O O . ALA A 1 147 ? 1.608 -9.878 -0.124 1.00 96.06 147 ALA A O 1
ATOM 1140 N N . GLY A 1 148 ? 1.238 -10.989 1.785 1.00 96.56 148 GLY A N 1
ATOM 1141 C CA . GLY A 1 148 ? -0.181 -11.189 1.484 1.00 96.56 148 GLY A CA 1
ATOM 1142 C C . GLY A 1 148 ? -0.966 -9.870 1.373 1.00 96.56 148 GLY A C 1
ATOM 1143 O O . GLY A 1 148 ? -1.876 -9.765 0.552 1.00 96.56 148 GLY A O 1
ATOM 1144 N N . ASP A 1 149 ? -0.576 -8.829 2.121 1.00 97.44 149 ASP A N 1
ATOM 1145 C CA . ASP A 1 149 ? -1.125 -7.476 1.956 1.00 97.44 149 ASP A CA 1
ATOM 1146 C C . ASP A 1 149 ? -0.742 -6.850 0.606 1.00 97.44 149 ASP A C 1
ATOM 1148 O O . ASP A 1 149 ? -1.569 -6.166 0.007 1.00 97.44 149 ASP A O 1
ATOM 1152 N N . VAL A 1 150 ? 0.473 -7.109 0.100 1.00 97.81 150 VAL A N 1
ATOM 1153 C CA . VAL A 1 150 ? 0.895 -6.715 -1.256 1.00 97.81 150 VAL A CA 1
ATOM 1154 C C . VAL A 1 150 ? 0.003 -7.384 -2.300 1.00 97.81 150 VAL A C 1
ATOM 1156 O O . VAL A 1 150 ? -0.528 -6.683 -3.158 1.00 97.81 150 VAL A O 1
ATOM 1159 N N . GLU A 1 151 ? -0.218 -8.701 -2.218 1.00 97.69 151 GLU A N 1
ATOM 1160 C CA . GLU A 1 151 ? -1.078 -9.405 -3.185 1.00 97.69 151 GLU A CA 1
ATOM 1161 C C . GLU A 1 151 ? -2.502 -8.831 -3.160 1.00 97.69 151 GLU A C 1
ATOM 1163 O O . GLU A 1 151 ? -3.045 -8.457 -4.199 1.00 97.69 151 GLU A O 1
ATOM 1168 N N . ALA A 1 152 ? -3.066 -8.650 -1.960 1.00 97.69 152 ALA A N 1
ATOM 1169 C CA . ALA A 1 152 ? -4.396 -8.076 -1.783 1.00 97.69 152 ALA A CA 1
ATOM 1170 C C . ALA A 1 152 ? -4.501 -6.629 -2.300 1.00 97.69 152 ALA A C 1
ATOM 1172 O O . ALA A 1 152 ? -5.560 -6.223 -2.791 1.00 97.69 152 ALA A O 1
ATOM 1173 N N . ALA A 1 153 ? -3.420 -5.849 -2.203 1.00 98.19 153 ALA A N 1
ATOM 1174 C CA . ALA A 1 153 ? -3.350 -4.499 -2.747 1.00 98.19 153 ALA A CA 1
ATOM 1175 C C . ALA A 1 153 ? -3.395 -4.502 -4.278 1.00 98.19 153 ALA A C 1
ATOM 1177 O O . ALA A 1 153 ? -4.144 -3.719 -4.866 1.00 98.19 153 ALA A O 1
ATOM 1178 N N . VAL A 1 154 ? -2.619 -5.381 -4.921 1.00 98.25 154 VAL A N 1
ATOM 1179 C CA . VAL A 1 154 ? -2.589 -5.503 -6.385 1.00 98.25 154 VAL A CA 1
ATOM 1180 C C . VAL A 1 154 ? -3.936 -6.013 -6.914 1.00 98.25 154 VAL A C 1
ATOM 1182 O O . VAL A 1 154 ? -4.498 -5.416 -7.837 1.00 98.25 154 VAL A O 1
ATOM 1185 N N . ASP A 1 155 ? -4.528 -7.012 -6.256 1.00 97.44 155 ASP A N 1
ATOM 1186 C CA . ASP A 1 155 ? -5.871 -7.512 -6.577 1.00 97.44 155 ASP A CA 1
ATOM 1187 C C . ASP A 1 155 ? -6.932 -6.402 -6.458 1.00 97.44 155 ASP A C 1
ATOM 1189 O O . ASP A 1 155 ? -7.885 -6.320 -7.241 1.00 97.44 155 ASP A O 1
ATOM 1193 N N . ALA A 1 156 ? -6.775 -5.493 -5.488 1.00 97.44 156 ALA A N 1
ATOM 1194 C CA . ALA A 1 156 ? -7.711 -4.395 -5.274 1.00 97.44 156 ALA A CA 1
ATOM 1195 C C . ALA A 1 156 ? -7.715 -3.351 -6.405 1.00 97.44 156 ALA A C 1
ATOM 1197 O O . ALA A 1 156 ? -8.695 -2.607 -6.507 1.00 97.44 156 ALA A O 1
ATOM 1198 N N . ILE A 1 157 ? -6.693 -3.310 -7.271 1.00 97.00 157 ILE A N 1
ATOM 1199 C CA . ILE A 1 157 ? -6.638 -2.386 -8.415 1.00 97.00 157 ILE A CA 1
ATOM 1200 C C . ILE A 1 157 ? -7.805 -2.642 -9.377 1.00 97.00 157 ILE A C 1
ATOM 1202 O O . ILE A 1 157 ? -8.401 -1.685 -9.862 1.00 97.00 157 ILE A O 1
ATOM 1206 N N . ALA A 1 158 ? -8.203 -3.901 -9.595 1.00 93.81 158 ALA A N 1
ATOM 1207 C CA . ALA A 1 158 ? -9.348 -4.224 -10.452 1.00 93.81 158 ALA A CA 1
ATOM 1208 C C . ALA A 1 158 ? -10.645 -3.563 -9.949 1.00 93.81 158 ALA A C 1
ATOM 1210 O O . ALA A 1 158 ? -11.369 -2.931 -10.712 1.00 93.81 158 ALA A O 1
ATOM 1211 N N . ARG A 1 159 ? -10.883 -3.589 -8.631 1.00 91.81 159 ARG A N 1
ATOM 1212 C CA . ARG A 1 159 ? -12.035 -2.896 -8.028 1.00 91.81 159 ARG A CA 1
ATOM 1213 C C . ARG A 1 159 ? -11.946 -1.383 -8.167 1.00 91.81 159 ARG A C 1
ATOM 1215 O O . ARG A 1 159 ? -12.974 -0.730 -8.326 1.00 91.81 159 ARG A O 1
ATOM 1222 N N . TRP A 1 160 ? -10.741 -0.819 -8.074 1.00 93.62 160 TRP A N 1
ATOM 1223 C CA . TRP A 1 160 ? -10.542 0.608 -8.311 1.00 93.62 160 TRP A CA 1
ATOM 1224 C C . TRP A 1 160 ? -10.896 0.972 -9.758 1.00 93.62 160 TRP A C 1
ATOM 1226 O O . TRP A 1 160 ? -11.637 1.933 -9.960 1.00 93.62 160 TRP A O 1
ATOM 1236 N N . ILE A 1 161 ? -10.455 0.169 -10.735 1.00 92.38 161 ILE A N 1
ATOM 1237 C CA . ILE A 1 161 ? -10.794 0.327 -12.159 1.00 92.38 161 ILE A CA 1
ATOM 1238 C C . ILE A 1 161 ? -12.316 0.351 -12.343 1.00 92.38 161 ILE A C 1
ATOM 1240 O O . ILE A 1 161 ? -12.846 1.332 -12.866 1.00 92.38 161 ILE A O 1
ATOM 1244 N N . ASP A 1 162 ? -13.018 -0.657 -11.818 1.00 90.69 162 ASP A N 1
ATOM 1245 C CA . ASP A 1 162 ? -14.479 -0.759 -11.925 1.00 90.69 162 ASP A CA 1
ATOM 1246 C C . ASP A 1 162 ? -15.188 0.438 -11.269 1.00 90.69 162 ASP A C 1
ATOM 1248 O O . ASP A 1 162 ? -16.108 1.022 -11.838 1.00 90.69 162 ASP A O 1
ATOM 1252 N N . SER A 1 163 ? -14.743 0.838 -10.072 1.00 87.56 163 SER A N 1
ATOM 1253 C CA . SER A 1 163 ? -15.367 1.920 -9.295 1.00 87.56 163 SER A CA 1
ATOM 1254 C C . SER A 1 163 ? -15.147 3.321 -9.870 1.00 87.56 163 SER A C 1
ATOM 1256 O O . SER A 1 163 ? -15.932 4.224 -9.589 1.00 87.56 163 SER A O 1
ATOM 1258 N N . THR A 1 164 ? -14.078 3.513 -10.645 1.00 87.44 164 THR A N 1
ATOM 1259 C CA . THR A 1 164 ? -13.710 4.812 -11.229 1.00 87.44 164 THR A CA 1
ATOM 1260 C C . THR A 1 164 ? -14.081 4.928 -12.703 1.00 87.44 164 THR A C 1
ATOM 1262 O O . THR A 1 164 ? -13.977 6.017 -13.264 1.00 87.44 164 THR A O 1
ATOM 1265 N N . GLY A 1 165 ? -14.516 3.831 -13.334 1.00 87.56 165 GLY A N 1
ATOM 1266 C CA . GLY A 1 165 ? -14.793 3.788 -14.768 1.00 87.56 165 GLY A CA 1
ATOM 1267 C C . GLY A 1 165 ? -13.530 3.927 -15.622 1.00 87.56 165 GLY A C 1
ATOM 1268 O O . GLY A 1 165 ? -13.594 4.457 -16.729 1.00 87.56 165 GLY A O 1
ATOM 1269 N N . TRP A 1 166 ? -12.371 3.508 -15.104 1.00 87.75 166 TRP A N 1
ATOM 1270 C CA . TRP A 1 166 ? -11.103 3.591 -15.828 1.00 87.75 166 TRP A CA 1
ATOM 1271 C C . TRP A 1 166 ? -11.105 2.655 -17.047 1.00 87.75 166 TRP A C 1
ATOM 1273 O O . TRP A 1 166 ? -11.152 1.438 -16.907 1.00 87.75 166 TRP A O 1
ATOM 1283 N N . ASP A 1 167 ? -11.002 3.220 -18.250 1.00 84.62 167 ASP A N 1
ATOM 1284 C CA . ASP A 1 167 ? -11.150 2.507 -19.529 1.00 84.62 167 ASP A CA 1
ATOM 1285 C C . ASP A 1 167 ? -9.855 2.449 -20.363 1.00 84.62 167 ASP A C 1
ATOM 1287 O O . ASP A 1 167 ? -9.880 2.051 -21.526 1.00 84.62 167 ASP A O 1
ATOM 1291 N N . LYS A 1 168 ? -8.716 2.885 -19.804 1.00 82.88 168 LYS A N 1
ATOM 1292 C CA . LYS A 1 168 ? -7.484 3.112 -20.583 1.00 82.88 168 LYS A CA 1
ATOM 1293 C C . LYS A 1 168 ? -6.622 1.867 -20.744 1.00 82.88 168 LYS A C 1
ATOM 1295 O O . LYS A 1 168 ? -6.347 1.436 -21.857 1.00 82.88 168 LYS A O 1
ATOM 1300 N N . VAL A 1 169 ? -6.157 1.322 -19.627 1.00 86.75 169 VAL A N 1
ATOM 1301 C CA . VAL A 1 169 ? -5.187 0.217 -19.577 1.00 86.75 169 VAL A CA 1
ATOM 1302 C C . VAL A 1 169 ? -5.560 -0.732 -18.457 1.00 86.75 169 VAL A C 1
ATOM 1304 O O . VAL A 1 169 ? -6.034 -0.291 -17.409 1.00 86.75 169 VAL A O 1
ATOM 1307 N N . ARG A 1 170 ? -5.340 -2.030 -18.672 1.00 89.88 170 ARG A N 1
ATOM 1308 C CA . ARG A 1 170 ? -5.564 -3.054 -17.648 1.00 89.88 170 ARG A CA 1
ATOM 1309 C C . ARG A 1 170 ? -4.363 -3.150 -16.711 1.00 89.88 170 ARG A C 1
ATOM 1311 O O . ARG A 1 170 ? -3.297 -2.588 -16.970 1.00 89.88 170 ARG A O 1
ATOM 1318 N N . VAL A 1 171 ? -4.540 -3.865 -15.609 1.00 93.12 171 VAL A N 1
ATOM 1319 C CA . VAL A 1 171 ? -3.474 -4.191 -14.659 1.00 93.12 171 VAL A CA 1
ATOM 1320 C C . VAL A 1 171 ? -3.086 -5.658 -14.803 1.00 93.12 171 VAL A C 1
ATOM 1322 O O . VAL A 1 171 ? -3.953 -6.530 -14.869 1.00 93.12 171 VAL A O 1
ATOM 1325 N N . SER A 1 172 ? -1.786 -5.930 -14.861 1.00 93.94 172 SER A N 1
ATOM 1326 C CA . SER A 1 172 ? -1.255 -7.286 -14.789 1.00 93.94 172 SER A CA 1
ATOM 1327 C C . SER A 1 172 ? -1.149 -7.720 -13.331 1.00 93.94 172 SER A C 1
ATOM 1329 O O . SER A 1 172 ? -0.518 -7.054 -12.513 1.00 93.94 172 SER A O 1
ATOM 1331 N N . GLN A 1 173 ? -1.757 -8.857 -12.997 1.00 93.44 173 GLN A N 1
ATOM 1332 C CA . GLN A 1 173 ? -1.732 -9.408 -11.635 1.00 93.44 173 GLN A CA 1
ATOM 1333 C C . GLN A 1 173 ? -0.435 -10.174 -11.322 1.00 93.44 173 GLN A C 1
ATOM 1335 O O . GLN A 1 173 ? -0.216 -10.570 -10.180 1.00 93.44 173 GLN A O 1
ATOM 1340 N N . LYS A 1 174 ? 0.424 -10.404 -12.326 1.00 93.75 174 LYS A N 1
ATOM 1341 C CA . LYS A 1 174 ? 1.608 -11.279 -12.227 1.00 93.75 174 LYS A CA 1
ATOM 1342 C C . LYS A 1 174 ? 2.898 -10.647 -12.750 1.00 93.75 174 LYS A C 1
ATOM 1344 O O . LYS A 1 174 ? 3.876 -11.347 -12.956 1.00 93.75 174 LYS A O 1
ATOM 1349 N N . GLU A 1 175 ? 2.906 -9.345 -13.006 1.00 96.06 175 GLU A N 1
ATOM 1350 C CA . GLU A 1 175 ? 4.100 -8.649 -13.490 1.00 96.06 175 GLU A CA 1
ATOM 1351 C C . GLU A 1 175 ? 4.416 -7.489 -12.556 1.00 96.06 175 GLU A C 1
ATOM 1353 O O . GLU A 1 175 ? 3.942 -6.366 -12.728 1.00 96.06 175 GLU A O 1
ATOM 1358 N N . TRP A 1 176 ? 5.176 -7.787 -11.509 1.00 98.06 176 TRP A N 1
ATOM 1359 C CA . TRP A 1 176 ? 5.533 -6.860 -10.447 1.00 98.06 176 TRP A CA 1
ATOM 1360 C C . TRP A 1 176 ? 6.982 -6.408 -10.590 1.00 98.06 176 TRP A C 1
ATOM 1362 O O . TRP A 1 176 ? 7.901 -7.213 -10.750 1.00 98.06 176 TRP A O 1
ATOM 1372 N N . ILE A 1 177 ? 7.181 -5.099 -10.482 1.00 98.31 177 ILE A N 1
ATOM 1373 C CA . ILE A 1 177 ? 8.484 -4.457 -10.346 1.00 98.31 177 ILE A CA 1
ATOM 1374 C C . ILE A 1 177 ? 8.580 -3.988 -8.899 1.00 98.31 177 ILE A C 1
ATOM 1376 O O . ILE A 1 177 ? 7.926 -3.023 -8.509 1.00 98.31 177 ILE A O 1
ATOM 1380 N N . VAL A 1 178 ? 9.353 -4.683 -8.073 1.00 98.25 178 VAL A N 1
ATOM 1381 C CA . VAL A 1 178 ? 9.356 -4.428 -6.627 1.00 98.25 178 VAL A CA 1
ATOM 1382 C C . VAL A 1 178 ? 10.503 -3.503 -6.248 1.00 98.25 178 VAL A C 1
ATOM 1384 O O . VAL A 1 178 ? 11.665 -3.782 -6.531 1.00 98.25 178 VAL A O 1
ATOM 1387 N N . VAL A 1 179 ? 10.201 -2.404 -5.568 1.00 98.00 179 VAL A N 1
ATOM 1388 C CA . VAL A 1 179 ? 11.193 -1.425 -5.113 1.00 98.00 179 VAL A CA 1
ATOM 1389 C C . VAL A 1 179 ? 10.991 -1.135 -3.634 1.00 98.00 179 VAL A C 1
ATOM 1391 O O . VAL A 1 179 ? 9.867 -1.163 -3.138 1.00 98.00 179 VAL A O 1
ATOM 1394 N N . GLY A 1 180 ? 12.059 -0.829 -2.903 1.00 96.62 180 GLY A N 1
ATOM 1395 C CA . GLY A 1 180 ? 11.910 -0.473 -1.494 1.00 96.62 180 GLY A CA 1
ATOM 1396 C C . GLY A 1 180 ? 13.201 -0.046 -0.818 1.00 96.62 180 GLY A C 1
ATOM 1397 O O . GLY A 1 180 ? 14.294 -0.382 -1.271 1.00 96.62 180 GLY A O 1
ATOM 1398 N N . HIS A 1 181 ? 13.064 0.691 0.288 1.00 94.88 181 HIS A N 1
ATOM 1399 C CA . HIS A 1 181 ? 14.184 1.197 1.084 1.00 94.88 181 HIS A CA 1
ATOM 1400 C C . HIS A 1 181 ? 14.209 0.609 2.502 1.00 94.88 181 HIS A C 1
ATOM 1402 O O . HIS A 1 181 ? 13.164 0.491 3.146 1.00 94.88 181 HIS A O 1
ATOM 1408 N N . SER A 1 182 ? 15.400 0.299 3.032 1.00 94.38 182 SER A N 1
ATOM 1409 C CA . SER A 1 182 ? 15.591 -0.221 4.396 1.00 94.38 182 SER A CA 1
ATOM 1410 C C . SER A 1 182 ? 14.758 -1.490 4.624 1.00 94.38 182 SER A C 1
ATOM 1412 O O . SER A 1 182 ? 14.994 -2.480 3.936 1.00 94.38 182 SER A O 1
ATOM 1414 N N . ASN A 1 183 ? 13.754 -1.480 5.507 1.00 95.31 183 ASN A N 1
ATOM 1415 C CA . ASN A 1 183 ? 12.856 -2.629 5.668 1.00 95.31 183 ASN A CA 1
ATOM 1416 C C . ASN A 1 183 ? 12.118 -2.982 4.369 1.00 95.31 183 ASN A C 1
ATOM 1418 O O . ASN A 1 183 ? 12.027 -4.144 4.005 1.00 95.31 183 ASN A O 1
ATOM 1422 N N . GLY A 1 184 ? 11.682 -1.980 3.600 1.00 96.69 184 GLY A N 1
ATOM 1423 C CA . GLY A 1 184 ? 11.104 -2.205 2.275 1.00 96.69 184 GLY A CA 1
ATOM 1424 C C . GLY A 1 184 ? 12.118 -2.743 1.266 1.00 96.69 184 GLY A C 1
ATOM 1425 O O . GLY A 1 184 ? 11.755 -3.485 0.362 1.00 96.69 184 GLY A O 1
ATOM 1426 N N . GLY A 1 185 ? 13.404 -2.423 1.435 1.00 96.25 185 GLY A N 1
ATOM 1427 C CA . GLY A 1 185 ? 14.478 -2.992 0.621 1.00 96.25 185 GLY A CA 1
ATOM 1428 C C . GLY A 1 185 ? 14.692 -4.475 0.917 1.00 96.25 185 GLY A C 1
ATOM 1429 O O . GLY A 1 185 ? 14.925 -5.254 -0.002 1.00 96.25 185 GLY A O 1
ATOM 1430 N N . GLN A 1 186 ? 14.566 -4.888 2.182 1.00 95.69 186 GLN A N 1
ATOM 1431 C CA . GLN A 1 186 ? 14.519 -6.310 2.517 1.00 95.69 186 GLN A CA 1
ATOM 1432 C C . GLN A 1 186 ? 13.242 -6.963 1.971 1.00 95.69 186 GLN A C 1
ATOM 1434 O O . GLN A 1 186 ? 13.337 -8.032 1.375 1.00 95.69 186 GLN A O 1
ATOM 1439 N N . GLY A 1 187 ? 12.081 -6.316 2.093 1.00 96.75 187 GLY A N 1
ATOM 1440 C CA . GLY A 1 187 ? 10.842 -6.809 1.489 1.00 96.75 187 GLY A CA 1
ATOM 1441 C C . GLY A 1 187 ? 10.967 -7.022 -0.022 1.00 96.75 187 GLY A C 1
ATOM 1442 O O . GLY A 1 187 ? 10.480 -8.017 -0.550 1.00 96.75 187 GLY A O 1
ATOM 1443 N N . ALA A 1 188 ? 11.708 -6.154 -0.717 1.00 97.31 188 ALA A N 1
ATOM 1444 C CA . ALA A 1 188 ? 11.988 -6.311 -2.140 1.00 97.31 188 ALA A CA 1
ATOM 1445 C C . ALA A 1 188 ? 12.851 -7.550 -2.432 1.00 97.31 188 ALA A C 1
ATOM 1447 O O . ALA A 1 188 ? 12.555 -8.282 -3.375 1.00 97.31 188 ALA A O 1
ATOM 1448 N N . TRP A 1 189 ? 13.861 -7.843 -1.601 1.00 95.50 189 TRP A N 1
ATOM 1449 C CA . TRP A 1 189 ? 14.591 -9.116 -1.681 1.00 95.50 189 TRP A CA 1
ATOM 1450 C C . TRP A 1 189 ? 13.694 -10.325 -1.409 1.00 95.50 189 TRP A C 1
ATOM 1452 O O . TRP A 1 189 ? 13.793 -11.335 -2.109 1.00 95.50 189 TRP A O 1
ATOM 1462 N N . PHE A 1 190 ? 12.827 -10.231 -0.401 1.00 95.69 190 PHE A N 1
ATOM 1463 C CA . PHE A 1 190 ? 11.921 -11.311 -0.032 1.00 95.69 190 PHE A CA 1
ATOM 1464 C C . PHE A 1 190 ? 10.951 -11.642 -1.170 1.00 95.69 190 PHE A C 1
ATOM 1466 O O . PHE A 1 190 ? 10.929 -12.782 -1.634 1.00 95.69 190 PHE A O 1
ATOM 1473 N N . LEU A 1 191 ? 10.229 -10.645 -1.693 1.00 96.94 191 LEU A N 1
ATOM 1474 C CA . LEU A 1 191 ? 9.288 -10.849 -2.795 1.00 96.94 191 LEU A CA 1
ATOM 1475 C C . LEU A 1 191 ? 9.985 -11.384 -4.051 1.00 96.94 191 LEU A C 1
ATOM 1477 O O . LEU A 1 191 ? 9.495 -12.331 -4.657 1.00 96.94 191 LEU A O 1
ATOM 1481 N N . ALA A 1 192 ? 11.161 -10.854 -4.404 1.00 96.50 192 ALA A N 1
ATOM 1482 C CA . ALA A 1 192 ? 11.905 -11.314 -5.578 1.00 96.50 192 ALA A CA 1
ATOM 1483 C C . ALA A 1 192 ? 12.345 -12.787 -5.495 1.00 96.50 192 ALA A C 1
ATOM 1485 O O . ALA A 1 192 ? 12.496 -13.442 -6.521 1.00 96.50 192 ALA A O 1
ATOM 1486 N N . THR A 1 193 ? 12.561 -13.312 -4.286 1.00 95.06 193 THR A N 1
ATOM 1487 C CA . THR A 1 193 ? 13.024 -14.693 -4.076 1.00 95.06 193 THR A CA 1
ATOM 1488 C C . THR A 1 193 ? 11.895 -15.685 -3.794 1.00 95.06 193 THR A C 1
ATOM 1490 O O . THR A 1 193 ? 12.068 -16.871 -4.061 1.00 95.06 193 THR A O 1
ATOM 1493 N N . HIS A 1 194 ? 10.745 -15.222 -3.293 1.00 95.94 194 HIS A N 1
ATOM 1494 C CA . HIS A 1 194 ? 9.623 -16.082 -2.888 1.00 95.94 194 HIS A CA 1
ATOM 1495 C C . HIS A 1 194 ? 8.416 -16.012 -3.832 1.00 95.94 194 HIS A C 1
ATOM 1497 O O . HIS A 1 194 ? 7.591 -16.921 -3.815 1.00 95.94 194 HIS A O 1
ATOM 1503 N N . TYR A 1 195 ? 8.342 -14.989 -4.688 1.00 96.88 195 TYR A N 1
ATOM 1504 C CA . TYR A 1 195 ? 7.290 -14.812 -5.694 1.00 96.88 195 TYR A CA 1
ATOM 1505 C C . TYR A 1 195 ? 7.879 -14.697 -7.115 1.00 96.88 195 TYR A C 1
ATOM 1507 O O . TYR A 1 195 ? 7.601 -13.725 -7.826 1.00 96.88 195 TYR A O 1
ATOM 1515 N N . PRO A 1 196 ? 8.723 -15.656 -7.561 1.00 95.56 196 PRO A N 1
ATOM 1516 C CA . PRO A 1 196 ? 9.396 -15.585 -8.862 1.00 95.56 196 PRO A CA 1
ATOM 1517 C C . PRO A 1 196 ? 8.433 -15.697 -10.055 1.00 95.56 196 PRO A C 1
ATOM 1519 O O . PRO A 1 196 ? 8.807 -15.382 -11.179 1.00 95.56 196 PRO A O 1
ATOM 1522 N N . ASP A 1 197 ? 7.199 -16.147 -9.828 1.00 96.00 197 ASP A N 1
ATOM 1523 C CA . ASP A 1 197 ? 6.121 -16.190 -10.818 1.00 96.00 197 ASP A CA 1
ATOM 1524 C C . ASP A 1 197 ? 5.413 -14.838 -11.005 1.00 96.00 197 ASP A C 1
ATOM 1526 O O . ASP A 1 197 ? 4.645 -14.687 -11.956 1.00 96.00 197 ASP A O 1
ATOM 1530 N N . LYS A 1 198 ? 5.655 -13.872 -10.104 1.00 97.06 198 LYS A N 1
ATOM 1531 C CA . LYS A 1 198 ? 5.047 -12.533 -10.137 1.00 97.06 198 LYS A CA 1
ATOM 1532 C C . LYS A 1 198 ? 6.064 -11.413 -10.294 1.00 97.06 198 LYS A C 1
ATOM 1534 O O . LYS A 1 198 ? 5.757 -10.391 -10.895 1.00 97.06 198 LYS A O 1
ATOM 1539 N N . VAL A 1 199 ? 7.262 -11.557 -9.733 1.00 97.69 199 VAL A N 1
ATOM 1540 C CA . VAL A 1 199 ? 8.276 -10.496 -9.739 1.00 97.69 199 VAL A CA 1
ATOM 1541 C C . VAL A 1 199 ? 9.150 -10.604 -10.984 1.00 97.69 199 VAL A C 1
ATOM 1543 O O . VAL A 1 199 ? 9.977 -11.504 -11.096 1.00 97.69 199 VAL A O 1
ATOM 1546 N N . ILE A 1 200 ? 9.002 -9.647 -11.901 1.00 97.31 200 ILE A N 1
ATOM 1547 C CA . ILE A 1 200 ? 9.781 -9.576 -13.149 1.00 97.31 200 ILE A CA 1
ATOM 1548 C C . ILE A 1 200 ? 11.041 -8.713 -13.015 1.00 97.31 200 ILE A C 1
ATOM 1550 O O . ILE A 1 200 ? 11.977 -8.846 -13.801 1.00 97.31 200 ILE A O 1
ATOM 1554 N N . ALA A 1 201 ? 11.079 -7.823 -12.020 1.00 97.12 201 ALA A N 1
ATOM 1555 C CA . ALA A 1 201 ? 12.244 -7.011 -11.689 1.00 97.12 201 ALA A CA 1
ATOM 1556 C C . ALA A 1 201 ? 12.197 -6.561 -10.223 1.00 97.12 201 ALA A C 1
ATOM 1558 O O . ALA A 1 201 ? 11.121 -6.394 -9.647 1.00 97.12 201 ALA A O 1
ATOM 1559 N N . ALA A 1 202 ? 13.364 -6.309 -9.628 1.00 96.94 202 ALA A N 1
ATOM 1560 C CA . ALA A 1 202 ? 13.462 -5.764 -8.279 1.00 96.94 202 ALA A CA 1
ATOM 1561 C C . ALA A 1 202 ? 14.586 -4.724 -8.155 1.00 96.94 202 ALA A C 1
ATOM 1563 O O . ALA A 1 202 ? 15.668 -4.902 -8.713 1.00 96.94 202 ALA A O 1
ATOM 1564 N N . ALA A 1 203 ? 14.341 -3.657 -7.389 1.00 96.62 203 ALA A N 1
ATOM 1565 C CA . ALA A 1 203 ? 15.325 -2.638 -7.019 1.00 96.62 203 ALA A CA 1
ATOM 1566 C C . ALA A 1 203 ? 15.336 -2.421 -5.488 1.00 96.62 203 ALA A C 1
ATOM 1568 O O . ALA A 1 203 ? 14.767 -1.448 -4.979 1.00 96.62 203 ALA A O 1
ATOM 1569 N N . PRO A 1 204 ? 15.946 -3.346 -4.725 1.00 96.06 204 PRO A N 1
ATOM 1570 C CA . PRO A 1 204 ? 16.106 -3.222 -3.279 1.00 96.06 204 PRO A CA 1
ATOM 1571 C C . PRO A 1 204 ? 17.191 -2.191 -2.935 1.00 96.06 204 PRO A C 1
ATOM 1573 O O . PRO A 1 204 ? 18.320 -2.278 -3.415 1.00 96.06 204 PRO A O 1
ATOM 1576 N N . VAL A 1 205 ? 16.883 -1.232 -2.056 1.00 94.06 205 VAL A N 1
ATOM 1577 C CA . VAL A 1 205 ? 17.810 -0.160 -1.656 1.00 94.06 205 VAL A CA 1
ATOM 1578 C C . VAL A 1 205 ? 18.043 -0.190 -0.149 1.00 94.06 205 VAL A C 1
ATOM 1580 O O . VAL A 1 205 ? 17.107 -0.121 0.646 1.00 94.06 205 VAL A O 1
ATOM 1583 N N . SER A 1 206 ? 19.304 -0.290 0.275 1.00 92.44 206 SER A N 1
A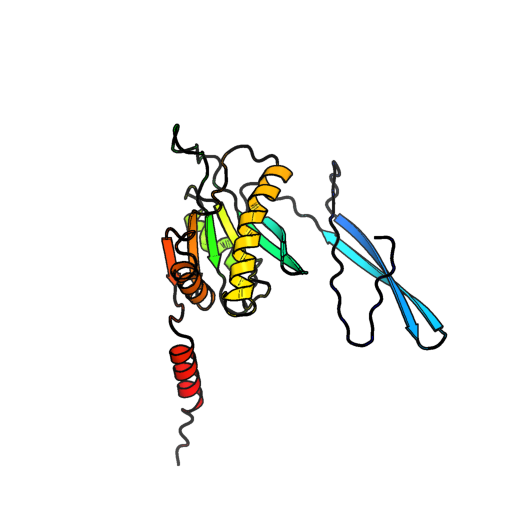TOM 1584 C CA . SER A 1 206 ? 19.692 -0.320 1.700 1.00 92.44 206 SER A CA 1
ATOM 1585 C C . SER A 1 206 ? 18.951 -1.378 2.539 1.00 92.44 206 SER A C 1
ATOM 1587 O O . SER A 1 206 ? 18.793 -1.214 3.749 1.00 92.44 206 SER A O 1
ATOM 1589 N N . GLY A 1 207 ? 18.464 -2.445 1.901 1.00 88.25 207 GLY A N 1
ATOM 1590 C CA . GLY A 1 207 ? 17.795 -3.563 2.556 1.00 88.25 207 GLY A CA 1
ATOM 1591 C C . GLY A 1 207 ? 18.794 -4.572 3.096 1.00 88.25 207 GLY A C 1
ATOM 1592 O O . GLY A 1 207 ? 19.784 -4.888 2.434 1.00 88.25 207 GLY A O 1
ATOM 1593 N N . TYR A 1 208 ? 18.537 -5.099 4.289 1.00 83.44 208 TYR A N 1
ATOM 1594 C CA . TYR A 1 208 ? 19.333 -6.203 4.807 1.00 83.44 208 TYR A CA 1
ATOM 1595 C C . TYR A 1 208 ? 18.975 -7.491 4.053 1.00 83.44 208 TYR A C 1
ATOM 1597 O O . TYR A 1 208 ? 17.809 -7.798 3.834 1.00 83.44 208 TYR A O 1
ATOM 1605 N N . SER A 1 209 ? 19.987 -8.254 3.644 1.00 77.25 209 SER A N 1
ATOM 1606 C CA . SER A 1 209 ? 19.807 -9.516 2.911 1.00 77.25 209 SER A CA 1
ATOM 1607 C C . SER A 1 209 ? 19.691 -10.742 3.823 1.00 77.25 209 SER A C 1
ATOM 1609 O O . SER A 1 209 ? 19.429 -11.843 3.353 1.00 77.25 209 SER A O 1
ATOM 1611 N N . SER A 1 210 ? 19.914 -10.577 5.132 1.00 72.00 210 SER A N 1
ATOM 1612 C CA . SER A 1 210 ? 19.829 -11.648 6.129 1.00 72.00 210 SER A CA 1
ATOM 1613 C C . SER A 1 210 ? 19.462 -11.079 7.498 1.00 72.00 210 SER A C 1
ATOM 1615 O O . SER A 1 210 ? 20.154 -10.194 8.010 1.00 72.00 210 SER A O 1
ATOM 1617 N N . ILE A 1 211 ? 18.401 -11.622 8.108 1.00 69.94 211 ILE A N 1
ATOM 1618 C CA . ILE A 1 211 ? 17.981 -11.292 9.481 1.00 69.94 211 ILE A CA 1
ATOM 1619 C C . ILE A 1 211 ? 19.091 -11.632 10.481 1.00 69.94 211 ILE A C 1
ATOM 1621 O O . ILE A 1 211 ? 19.364 -10.848 11.388 1.00 69.94 211 ILE A O 1
ATOM 1625 N N . GLU A 1 212 ? 19.761 -12.774 10.311 1.00 66.12 212 GLU A N 1
ATOM 1626 C CA . GLU A 1 212 ? 20.833 -13.218 11.209 1.00 66.12 212 GLU A CA 1
ATOM 1627 C C . GLU A 1 212 ? 22.002 -12.229 11.217 1.00 66.12 212 GLU A C 1
ATOM 1629 O O . GLU A 1 212 ? 22.448 -11.790 12.279 1.00 66.12 212 GLU A O 1
ATOM 1634 N N . ARG A 1 213 ? 22.455 -11.802 10.030 1.00 62.91 213 ARG A N 1
ATOM 1635 C CA . ARG A 1 213 ? 23.542 -10.819 9.906 1.00 62.91 213 ARG A CA 1
ATOM 1636 C C . ARG A 1 213 ? 23.123 -9.436 10.395 1.00 62.91 213 ARG A C 1
ATOM 1638 O O . ARG A 1 213 ? 23.925 -8.745 11.024 1.00 62.91 213 ARG A O 1
ATOM 1645 N N . PHE A 1 214 ? 21.872 -9.045 10.157 1.00 60.34 214 PHE A N 1
ATOM 1646 C CA . PHE A 1 214 ? 21.324 -7.793 10.668 1.00 60.34 214 PHE A CA 1
ATOM 1647 C C . PHE A 1 214 ? 21.320 -7.767 12.204 1.00 60.34 214 PHE A C 1
ATOM 1649 O O . PHE A 1 214 ? 21.885 -6.850 12.805 1.00 60.34 214 PHE A O 1
ATOM 1656 N N . ARG A 1 215 ? 20.782 -8.810 12.852 1.00 58.44 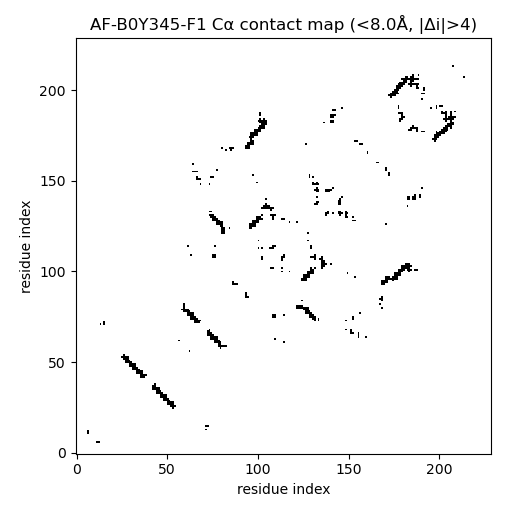215 ARG A N 1
ATOM 1657 C CA . ARG A 1 215 ? 20.742 -8.921 14.321 1.00 58.44 215 ARG A CA 1
ATOM 1658 C C . ARG A 1 215 ? 22.137 -8.970 14.941 1.00 58.44 215 ARG A C 1
ATOM 1660 O O . ARG A 1 215 ? 22.361 -8.307 15.950 1.00 58.44 215 ARG A O 1
ATOM 1667 N N . ALA A 1 216 ? 23.084 -9.670 14.316 1.00 51.56 216 ALA A N 1
ATOM 1668 C CA . ALA A 1 216 ? 24.475 -9.685 14.766 1.00 51.56 216 ALA A CA 1
ATOM 1669 C C . ALA A 1 216 ? 25.102 -8.277 14.752 1.00 51.56 216 ALA A C 1
ATOM 1671 O O . ALA A 1 216 ? 25.739 -7.874 15.723 1.00 51.56 216 ALA A O 1
ATOM 1672 N N . SER A 1 217 ? 24.866 -7.486 13.699 1.00 46.62 217 SER A N 1
ATOM 1673 C CA . SER A 1 217 ? 25.382 -6.111 13.614 1.00 46.62 217 SER A CA 1
ATOM 1674 C C . SER A 1 217 ? 24.759 -5.152 14.644 1.00 46.62 217 SER A C 1
ATOM 1676 O O . SER A 1 217 ? 25.455 -4.293 15.190 1.00 46.62 217 SER A O 1
ATOM 1678 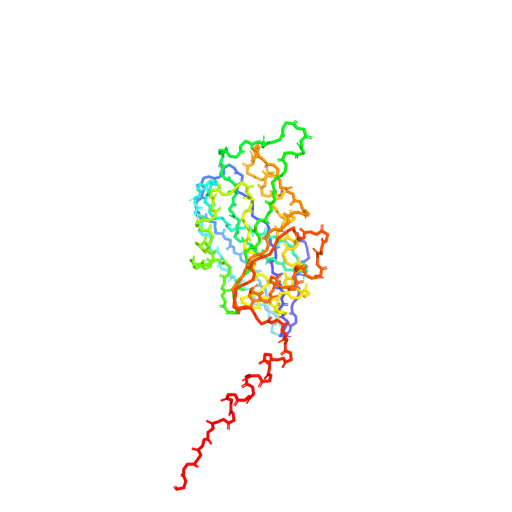N N . ALA A 1 218 ? 23.471 -5.329 14.966 1.00 46.03 218 ALA A N 1
ATOM 1679 C CA . ALA A 1 218 ? 22.774 -4.545 15.986 1.00 46.03 218 ALA A CA 1
ATOM 1680 C C . ALA A 1 218 ? 23.261 -4.879 17.408 1.00 46.03 218 ALA A C 1
ATOM 1682 O O . ALA A 1 218 ? 23.446 -3.976 18.223 1.00 46.03 218 ALA A O 1
ATOM 1683 N N . LEU A 1 219 ? 23.535 -6.159 17.686 1.00 38.69 219 LEU A N 1
ATOM 1684 C CA . LEU A 1 219 ? 24.080 -6.606 18.969 1.00 38.69 219 LEU A CA 1
ATOM 1685 C C . LEU A 1 219 ? 25.510 -6.085 19.198 1.00 38.69 219 LEU A C 1
ATOM 1687 O O . LEU A 1 219 ? 25.848 -5.670 20.303 1.00 38.69 219 LEU A O 1
ATOM 1691 N N . ILE A 1 220 ? 26.335 -6.044 18.145 1.00 38.81 220 ILE A N 1
ATOM 1692 C CA . ILE A 1 220 ? 27.718 -5.543 18.221 1.00 38.81 220 ILE A CA 1
ATOM 1693 C C . ILE A 1 220 ? 27.753 -4.036 18.532 1.00 38.81 220 ILE A C 1
ATOM 1695 O O . ILE A 1 220 ? 28.587 -3.600 19.322 1.00 38.81 220 ILE A O 1
ATOM 1699 N N . ARG A 1 221 ? 26.813 -3.234 18.007 1.00 36.59 221 ARG A N 1
ATOM 1700 C CA . ARG A 1 221 ? 26.730 -1.794 18.329 1.00 36.59 221 ARG A CA 1
ATOM 1701 C C . ARG A 1 221 ? 26.264 -1.490 19.757 1.00 36.59 221 ARG A C 1
ATOM 1703 O O . ARG A 1 221 ? 26.589 -0.422 20.264 1.00 36.59 221 ARG A O 1
ATOM 1710 N N . ALA A 1 222 ? 25.535 -2.395 20.409 1.00 40.84 222 ALA A N 1
ATOM 1711 C CA . ALA A 1 222 ? 25.104 -2.221 21.799 1.00 40.84 222 ALA A CA 1
ATOM 1712 C C . ALA A 1 222 ? 26.207 -2.551 22.828 1.00 40.84 222 ALA A C 1
ATOM 1714 O O . ALA A 1 222 ? 26.077 -2.190 23.995 1.00 40.84 222 ALA A O 1
ATOM 1715 N N . LEU A 1 223 ? 27.293 -3.215 22.409 1.00 42.06 223 LEU A N 1
ATOM 1716 C CA . LEU A 1 223 ? 28.365 -3.689 23.294 1.00 42.06 223 LEU A CA 1
ATOM 1717 C C . LEU A 1 223 ? 29.639 -2.824 23.283 1.00 42.06 223 LEU A C 1
ATOM 1719 O O . LEU A 1 223 ? 30.544 -3.077 24.075 1.00 42.06 223 LEU A O 1
ATOM 1723 N N . GLU A 1 224 ? 29.718 -1.761 22.477 1.00 37.06 224 GLU A N 1
ATOM 1724 C CA . GLU A 1 224 ? 30.817 -0.782 22.550 1.00 37.06 224 GLU A CA 1
ATOM 1725 C C . GLU A 1 224 ? 30.491 0.398 23.485 1.00 37.06 224 GLU A C 1
ATOM 1727 O O . GLU A 1 224 ? 30.439 1.556 23.079 1.00 37.06 224 GLU A O 1
ATOM 1732 N N . VAL A 1 225 ? 30.340 0.119 24.782 1.00 37.28 225 VAL A N 1
ATOM 1733 C CA . VAL A 1 225 ? 30.602 1.118 25.832 1.00 37.28 225 VAL A CA 1
ATOM 1734 C C . VAL A 1 225 ? 31.953 0.773 26.448 1.00 37.28 225 VAL A C 1
ATOM 1736 O O . VAL A 1 225 ? 32.057 -0.023 27.377 1.00 37.28 225 VAL A O 1
ATOM 1739 N N . LYS A 1 226 ? 3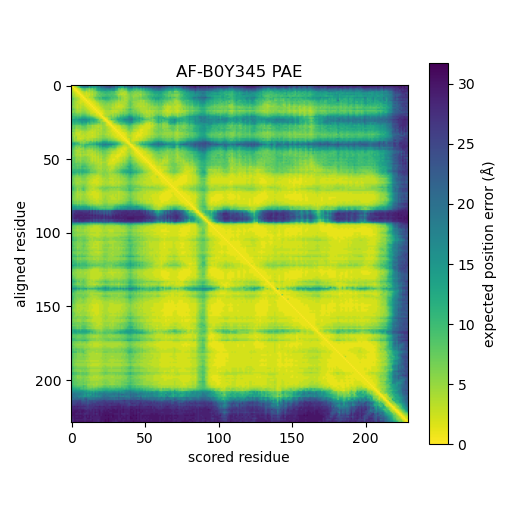3.026 1.352 25.898 1.00 33.88 226 LYS A N 1
ATOM 1740 C CA . LYS A 1 226 ? 34.353 1.306 26.524 1.00 33.88 226 LYS A CA 1
ATOM 1741 C C . LYS A 1 226 ? 34.337 2.186 27.772 1.00 33.88 226 LYS A C 1
ATOM 1743 O O . LYS A 1 226 ? 34.410 3.408 27.673 1.00 33.88 226 LYS A O 1
ATOM 1748 N N . VAL A 1 227 ? 34.282 1.556 28.943 1.00 35.22 227 VAL A N 1
ATOM 1749 C CA . VAL A 1 227 ? 34.700 2.181 30.201 1.00 35.22 227 VAL A CA 1
ATOM 1750 C C . VAL A 1 227 ? 36.201 2.458 30.088 1.00 35.22 227 VAL A C 1
ATOM 1752 O O . VAL A 1 227 ? 37.001 1.531 29.963 1.00 35.22 227 VAL A O 1
ATOM 1755 N N . LYS A 1 228 ? 36.583 3.737 30.074 1.00 36.56 228 LYS A N 1
ATOM 1756 C CA . LYS A 1 228 ? 37.956 4.153 30.376 1.00 36.56 228 LYS A CA 1
ATOM 1757 C C . LYS A 1 228 ? 38.118 4.113 31.896 1.00 36.56 228 LYS A C 1
ATOM 1759 O O . LYS A 1 228 ? 37.327 4.750 32.589 1.00 36.56 228 LYS A O 1
ATOM 1764 N N . LEU A 1 229 ? 39.102 3.349 32.370 1.00 39.22 229 LEU A N 1
ATOM 1765 C CA . LEU A 1 229 ? 39.709 3.544 33.689 1.00 39.22 229 LEU A CA 1
ATOM 1766 C C . LEU A 1 229 ? 40.546 4.827 33.677 1.00 39.22 229 LEU A C 1
ATOM 1768 O O . LEU A 1 229 ? 41.137 5.118 32.607 1.00 39.22 229 LEU A O 1
#

Nearest PDB structures (foldseek):
  7ep9-assembly1_C  TM=5.151E-01  e=6.606E-06  Fusobacterium nucleatum
  1pv1-assembly1_D  TM=6.512E-01  e=5.353E-04  Saccharomyces cerevisiae
  3bxp-assembly1_A  TM=5.970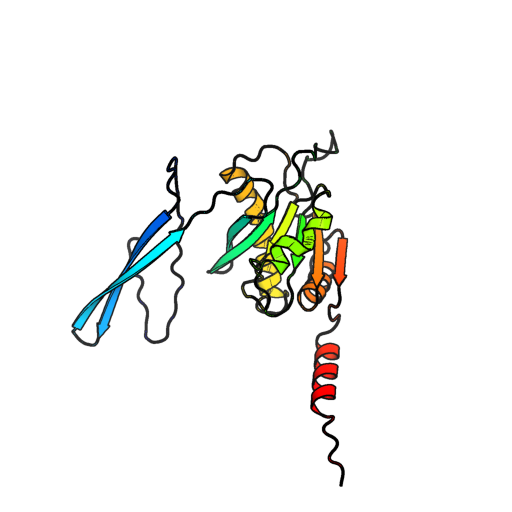E-01  e=4.164E-04  Lactiplantibacillus plantarum WCFS1
  3bxp-assembly1_B  TM=6.251E-01  e=1.373E-03  Lactiplantibacillus plantarum WCFS1

Foldseek 3Di:
DPDDDDDDPPDDADDDDDDDCDPPPDQKDKDKDWDWDDDPPDIDIDIDIDIDGHDDDDLQAFDWFWFDDDRDIWIKTKGAAPLPPAQPDPPDPQAAEEEEEEEAAQDARPDPCNRCVCVVVNNDNHIYMYTRLRHSRVVVLLAPSSVRSSLRHQVSVVVVCVVVVPDGGHHDSQEYEQEYEASSLCNQLNCVVPRVRRYPHYHRYNYDVDPVVVVVVVVVVVPPPDDDD

Sequence (229 aa):
MNEPLDLLGYQTRPLVFRIYLGDSSQKELSAEILYKIHRGNDEIVQSLPLRLRLTEKLVSQAQKLTYYYAGIVSYAILRPPPVTCAPAFPEGDGALPVIVGLHGAGVKADSVQVREMLDAAYGTCAWIISPSGVTPWSGDDWHTWGAGDVEAAVDAIARWIDSTGWDKVRVSQKEWIVVGHSNGGQGAWFLATHYPDKVIAAAPVSGYSSIERFRASALIRALEVKVKL

Radius of gyration: 21.72 Å; Cα contacts (8 Å, |Δi|>4): 395; chains: 1; bounding box: 68×33×67 Å

pLDDT: mean 85.48, std 15.58, range [33.88, 98.5]

Organism: Aspergillus fumigatus (strain CBS 144.89 / FGSC A1163 / CEA10) (NCBI:txid451804)

InterPro domains:
  IPR029058 Alpha/Beta hydrolase fold [G3DSA:3.40.50.1820] (84-226)
  IPR029058 Alpha/Beta hydrolase fold [SSF53474] (89-220)
  IPR050955 Plant Biomass Hydrolyzing Esterase [PTHR43037] (86-218)

Mean predicted aligned error: 8.58 Å